Protein AF-T1F3R5-F1 (afdb_monomer_lite)

pLDDT: mean 77.39, std 13.06, range [31.7, 93.12]

Secondary structure (DSSP, 8-state):
---TT-TT-HHHHT--HHHHHHHHHHT-----PPPP---S-SSEEEEEEEEE-SSTTHHHHHHIIIIIHHHHHHHHHTTTEEEEEE-TTTTS-TTS-HHHHHHHHHHHHHHHHHHSSS-EEEEEE-B-------GGGS-HHHHHHTT--TT--HHHHHHIIIIITTT-TTEEEEE--HHHHHH---HHHHHHHB-TT-TTHHHHHHHHHHT------HHHHHHHHHHHHS---S--PPPHHHHHHHHHHHHHHHHHTT--S-HHHHHHHHHHHTS--TT--------TTSSHHHHHHHHHHHHHHHT-

Sequence (308 aa):
MSKAHDWKDEERQKIDVLEVWKQVQRTIANEKKEKIVTRNSRWKTIRIFVSSTFKDFHTERDVLVKEVFPDLRQWCQRRDLNLVECDLRWGVPQETPYCVTLEICLEEIRRCERENTWPYFLNMTSKRIGFIPLKDELPDELINKFDLVLGLSIAEMEIVEAAYRKGNPNSLFMYRDESFIESITDEKIRKEFVDELNPIANKKLKILKEKIEARFSVLEFFKKRIDEDYPLANNERMNKMDEDLNQHDAFMQSRANLVLGRQDTLKKIMTYLESDRQSQSMILVGDSGSGKSSIMAKLVYDLLDKIK

Organism: Helobdella robusta (NCBI:txid6412)

Foldseek 3Di:
DDPWQCPVPVVLQPDDLVVLVVLLVVLQDPDDQDQPPDDPDQAAEAEEEEFEDQQACPPVVVCCVVPQVVVLQVVLVQQRYHYDYHDCNVVDDPPDQPQVVLLVLLVVLVVNVVRASARQYEYEYFLDQTDFDDPVSYDPCSCVVLVDRHSHGSRRSSCSRRDDSHPGLNYDYHYDDVVVLVPDPDPVSSVSRHSPSRPCSVVNVVVVPVSDDDDDDPNVSNVVVCCVSRPRDPDDRDDPVVSVVVVLLSLLVNLLVSDDDPPVVLVVVVVVVPDPCPPDDDDDDDDVVPCPSSSVSNSVVVVVVVVD

Structure (mmCIF, N/CA/C/O backbone):
data_AF-T1F3R5-F1
#
_entry.id   AF-T1F3R5-F1
#
loop_
_atom_site.group_PDB
_atom_site.id
_atom_site.type_symbol
_atom_site.label_atom_id
_atom_site.label_alt_id
_atom_site.label_comp_id
_atom_site.label_asym_id
_atom_site.label_entity_id
_atom_site.label_seq_id
_atom_site.pdbx_PDB_ins_code
_atom_site.Cartn_x
_atom_site.Cartn_y
_atom_site.Cartn_z
_atom_site.occupancy
_atom_site.B_iso_or_equiv
_atom_site.auth_seq_id
_atom_site.auth_comp_id
_atom_site.auth_asym_id
_atom_site.auth_atom_id
_atom_site.pdbx_PDB_model_num
ATOM 1 N N . MET A 1 1 ? 5.759 -8.152 23.279 1.00 31.70 1 MET A N 1
ATOM 2 C CA . MET A 1 1 ? 4.332 -8.162 23.685 1.00 31.70 1 MET A CA 1
ATOM 3 C C . MET A 1 1 ? 3.567 -7.225 22.766 1.00 31.70 1 MET A C 1
ATOM 5 O O . MET A 1 1 ? 3.696 -6.015 22.898 1.00 31.70 1 MET A O 1
ATOM 9 N N . SER A 1 2 ? 2.860 -7.769 21.773 1.00 36.19 2 SER A N 1
ATOM 10 C CA . SER A 1 2 ? 2.161 -6.956 20.773 1.00 36.19 2 SER A CA 1
ATOM 11 C C . SER A 1 2 ? 0.961 -6.266 21.434 1.00 36.19 2 SER A C 1
ATOM 13 O 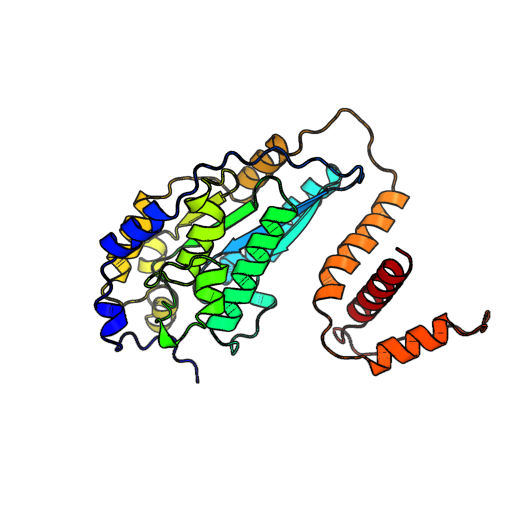O . SER A 1 2 ? 0.014 -6.944 21.825 1.00 36.19 2 SER A O 1
ATOM 15 N N . LYS A 1 3 ? 0.981 -4.931 21.524 1.00 43.53 3 LYS A N 1
ATOM 16 C CA . LYS A 1 3 ? -0.190 -4.085 21.837 1.00 43.53 3 LYS A CA 1
ATOM 17 C C . LYS A 1 3 ? -1.225 -4.070 20.696 1.00 43.53 3 LYS A C 1
ATOM 19 O O . LYS A 1 3 ? -2.092 -3.205 20.634 1.00 43.53 3 LYS A O 1
ATOM 24 N N . ALA A 1 4 ? -1.133 -5.000 19.749 1.00 44.06 4 ALA A N 1
ATOM 25 C CA . ALA A 1 4 ? -2.147 -5.169 18.733 1.00 44.06 4 ALA A CA 1
ATOM 26 C C . ALA A 1 4 ? -3.433 -5.604 19.443 1.00 44.06 4 ALA A C 1
ATOM 28 O O . ALA A 1 4 ? -3.421 -6.653 20.080 1.00 44.06 4 ALA A O 1
ATOM 29 N N . HIS A 1 5 ? -4.536 -4.891 19.231 1.00 50.31 5 HIS A N 1
ATOM 30 C CA . HIS A 1 5 ? -5.915 -5.240 19.621 1.00 50.31 5 HIS A CA 1
ATOM 31 C C . HIS A 1 5 ? -6.451 -4.670 20.934 1.00 50.31 5 HIS A C 1
ATOM 33 O O . HIS A 1 5 ? -7.622 -4.933 21.214 1.00 50.31 5 HIS A O 1
ATOM 39 N N . ASP A 1 6 ? -5.716 -3.856 21.702 1.00 54.03 6 ASP A N 1
ATOM 40 C CA . ASP A 1 6 ? -6.348 -3.205 22.858 1.00 54.03 6 ASP A CA 1
ATOM 41 C C . ASP A 1 6 ? -7.136 -1.962 22.417 1.00 54.03 6 ASP A C 1
ATOM 43 O O . ASP A 1 6 ? -6.812 -0.819 22.723 1.00 54.03 6 ASP A O 1
ATOM 47 N N . TRP A 1 7 ? -8.235 -2.206 21.695 1.00 58.25 7 TRP A N 1
ATOM 48 C CA . TRP A 1 7 ? -9.293 -1.222 21.456 1.00 58.25 7 TRP A CA 1
ATOM 49 C C . TRP A 1 7 ? -9.957 -0.756 22.759 1.00 58.25 7 TRP A C 1
ATOM 51 O O . TRP A 1 7 ? -10.892 0.023 22.697 1.00 58.25 7 TRP A O 1
ATOM 61 N N . LYS A 1 8 ? -9.488 -1.186 23.938 1.00 59.47 8 LYS A N 1
ATOM 62 C CA . LYS A 1 8 ? -9.852 -0.612 25.242 1.00 59.47 8 LYS A CA 1
ATOM 63 C C . LYS A 1 8 ? -9.344 0.815 25.442 1.00 59.47 8 LYS A C 1
ATOM 65 O O . LYS A 1 8 ? -9.756 1.468 26.393 1.00 59.47 8 LYS A O 1
ATOM 70 N N . ASP A 1 9 ? -8.461 1.287 24.570 1.00 70.12 9 ASP A N 1
ATOM 71 C CA . ASP A 1 9 ? -8.000 2.666 24.579 1.00 70.12 9 ASP A CA 1
ATOM 72 C C . ASP A 1 9 ? -9.129 3.625 24.162 1.00 70.12 9 ASP A C 1
ATOM 74 O O . ASP A 1 9 ? -9.555 3.657 23.001 1.00 70.12 9 ASP A O 1
ATOM 78 N N . GLU A 1 10 ? -9.635 4.394 25.128 1.00 76.75 10 GLU A N 1
ATOM 79 C CA . GLU A 1 10 ? -10.733 5.337 24.914 1.00 76.75 10 GLU A CA 1
ATOM 80 C C . GLU A 1 10 ? -10.399 6.429 23.892 1.00 76.75 10 GLU A C 1
ATOM 82 O O . GLU A 1 10 ? -11.310 6.957 23.251 1.00 76.75 10 GLU A O 1
ATOM 87 N N . GLU A 1 11 ? -9.123 6.790 23.727 1.00 81.50 11 GLU A N 1
ATOM 88 C CA . GLU A 1 11 ? -8.717 7.845 22.800 1.00 81.50 11 GLU A CA 1
ATOM 89 C C . GLU A 1 11 ? -8.959 7.405 21.354 1.00 81.50 11 GLU A C 1
ATOM 91 O O . GLU A 1 11 ? -9.572 8.137 20.572 1.00 81.50 11 GLU A O 1
ATOM 96 N N . ARG A 1 12 ? -8.609 6.154 21.022 1.00 84.69 12 ARG A N 1
ATOM 97 C CA . ARG A 1 12 ? -8.877 5.574 19.694 1.00 84.69 12 ARG A CA 1
ATOM 98 C C . ARG A 1 12 ? -10.371 5.458 19.391 1.00 84.69 12 ARG A C 1
ATOM 100 O O . ARG A 1 12 ? -10.776 5.605 18.240 1.00 84.69 12 ARG A O 1
ATOM 107 N N . GLN A 1 13 ? -11.202 5.207 20.402 1.00 80.56 13 GLN A N 1
ATOM 108 C CA . GLN A 1 13 ? -12.655 5.104 20.221 1.00 80.56 13 GLN A CA 1
ATOM 109 C C . GLN A 1 13 ? -13.328 6.464 19.979 1.00 80.56 13 GLN A C 1
ATOM 111 O O . GLN A 1 13 ? -14.374 6.521 19.333 1.00 80.56 13 GLN A O 1
ATOM 116 N N . LYS A 1 14 ? -12.736 7.556 20.479 1.00 85.44 14 LYS A N 1
ATOM 117 C CA . LYS A 1 14 ? -13.267 8.926 20.366 1.00 85.44 14 LYS A CA 1
ATOM 118 C C . LYS A 1 14 ? -12.896 9.623 19.050 1.00 85.44 14 LYS A C 1
ATOM 120 O O . LYS A 1 14 ? -13.287 10.771 18.846 1.00 85.44 14 LYS A O 1
ATOM 125 N N . ILE A 1 15 ? -12.172 8.953 18.148 1.00 86.69 15 ILE A N 1
ATOM 126 C CA . ILE A 1 15 ? -11.757 9.521 16.859 1.00 86.69 15 ILE A CA 1
ATOM 127 C C . ILE A 1 15 ? -12.984 9.878 16.006 1.00 86.69 15 ILE A C 1
ATOM 129 O O . ILE A 1 15 ? -13.747 9.007 15.575 1.00 86.69 15 ILE A O 1
ATOM 133 N N . ASP A 1 16 ? -13.129 11.163 15.673 1.00 89.56 16 ASP A N 1
ATOM 134 C CA . ASP A 1 16 ? -14.112 11.607 14.688 1.00 89.56 16 ASP A CA 1
ATOM 135 C C . ASP A 1 16 ? -13.605 11.349 13.266 1.00 89.56 16 ASP A C 1
ATOM 137 O O . ASP A 1 16 ? -12.887 12.146 12.662 1.00 89.56 16 ASP A O 1
ATOM 141 N N . VAL A 1 17 ? -14.041 10.219 12.710 1.00 87.94 17 VAL A N 1
ATOM 142 C CA . VAL A 1 17 ? -13.707 9.787 11.349 1.00 87.94 17 VAL A CA 1
ATOM 143 C C . VAL A 1 17 ? -14.009 10.863 10.296 1.00 87.94 17 VAL A C 1
ATOM 145 O O . VAL A 1 17 ? -13.257 10.994 9.334 1.00 87.94 17 VAL A O 1
ATOM 148 N N . LEU A 1 18 ? -15.084 11.646 10.449 1.00 86.88 18 LEU A N 1
ATOM 149 C CA . LEU A 1 18 ? -15.426 12.668 9.455 1.00 86.88 18 LEU A CA 1
ATOM 150 C C . LEU A 1 18 ? -14.443 13.833 9.505 1.00 86.88 18 LEU A C 1
ATOM 152 O O . LEU A 1 18 ? -14.019 14.313 8.455 1.00 86.88 18 LEU A O 1
ATOM 156 N N . GLU A 1 19 ? -14.067 14.278 10.702 1.00 90.56 19 GLU A N 1
ATOM 157 C CA . GLU A 1 19 ? -13.092 15.356 10.851 1.00 90.56 19 GLU A CA 1
ATOM 158 C C . GLU A 1 19 ? -11.702 14.927 10.371 1.00 90.56 19 GLU A C 1
ATOM 160 O O . GLU A 1 19 ? -11.053 15.684 9.651 1.00 90.56 19 GLU A O 1
ATOM 165 N N . VAL A 1 20 ? -11.292 13.686 10.654 1.00 91.38 20 VAL A N 1
ATOM 166 C CA . VAL A 1 20 ? -10.049 13.107 10.115 1.00 91.38 20 VAL A CA 1
ATOM 167 C C . VAL A 1 20 ? -10.037 13.180 8.585 1.00 91.38 20 VAL A C 1
ATOM 169 O O . VAL A 1 20 ? -9.095 13.705 7.996 1.00 91.38 20 VAL A O 1
ATOM 172 N N . TRP A 1 21 ? -11.102 12.741 7.909 1.00 88.81 21 TRP A N 1
ATOM 173 C CA . TRP A 1 21 ? -11.150 12.789 6.442 1.00 88.81 21 TRP A CA 1
ATOM 174 C C . TRP A 1 21 ? -11.253 14.212 5.874 1.00 88.81 21 TRP A C 1
ATOM 176 O O . TRP A 1 21 ? -10.730 14.461 4.786 1.00 88.81 21 TRP A O 1
ATOM 186 N N . LYS A 1 22 ? -11.836 15.175 6.602 1.00 89.00 22 LYS A N 1
ATOM 187 C CA . LYS A 1 22 ? -11.737 16.598 6.227 1.00 89.00 22 LYS A CA 1
ATOM 188 C C . LYS A 1 22 ? -10.298 17.101 6.307 1.00 89.00 22 LYS A C 1
ATOM 190 O O . LYS A 1 22 ? -9.886 17.869 5.443 1.00 89.00 22 LYS A O 1
ATOM 195 N N . GLN A 1 23 ? -9.527 16.680 7.310 1.00 90.62 23 GLN A N 1
ATOM 196 C CA . GLN A 1 23 ? -8.104 17.017 7.396 1.00 90.62 23 GLN A CA 1
ATOM 197 C C . GLN A 1 23 ? -7.330 16.405 6.226 1.00 90.62 23 GLN A C 1
ATOM 199 O O . GLN A 1 23 ? -6.594 17.126 5.560 1.00 90.62 23 GLN A O 1
ATOM 204 N N . VAL A 1 24 ? -7.578 15.132 5.888 1.00 88.94 24 VAL A N 1
ATOM 205 C CA . VAL A 1 24 ? -6.991 14.491 4.695 1.00 88.94 24 VAL A CA 1
ATOM 206 C C . VAL A 1 24 ? -7.293 15.291 3.428 1.00 88.94 24 VAL A C 1
ATOM 208 O O . VAL A 1 24 ? -6.385 15.546 2.640 1.00 88.94 24 VAL A O 1
ATOM 211 N N . GLN A 1 25 ? -8.534 15.749 3.241 1.00 86.50 25 GLN A N 1
ATOM 212 C CA . GLN A 1 25 ? -8.906 16.568 2.082 1.00 86.50 25 GLN A CA 1
ATOM 213 C C . GLN A 1 25 ? -8.117 17.880 1.986 1.00 86.50 25 GLN A C 1
ATOM 215 O O . GLN A 1 25 ? -7.803 18.311 0.881 1.00 86.50 25 GLN A O 1
ATOM 220 N N . ARG A 1 26 ? -7.748 18.492 3.118 1.00 87.94 26 ARG A N 1
ATOM 221 C CA . ARG A 1 26 ? -6.895 19.695 3.134 1.00 87.94 26 ARG A CA 1
ATOM 222 C C . ARG A 1 26 ? -5.454 19.406 2.695 1.00 87.94 26 ARG A C 1
ATOM 224 O O . ARG A 1 26 ? -4.764 20.338 2.306 1.00 87.94 26 ARG A O 1
ATOM 231 N N . THR A 1 27 ? -5.016 18.144 2.734 1.00 85.00 27 THR A N 1
ATOM 232 C CA . THR A 1 27 ? -3.678 17.714 2.278 1.00 85.00 27 THR A CA 1
ATOM 233 C C . THR A 1 27 ? -3.617 17.353 0.790 1.00 85.00 27 THR A C 1
ATOM 235 O O . THR A 1 27 ? -2.558 16.966 0.303 1.00 85.00 27 THR A O 1
ATOM 238 N N . ILE A 1 28 ? -4.732 17.444 0.055 1.00 83.25 28 ILE A N 1
ATOM 239 C CA . ILE A 1 28 ? -4.750 17.173 -1.388 1.00 83.25 28 ILE A CA 1
ATOM 240 C C . ILE A 1 28 ? -3.957 18.272 -2.098 1.00 83.25 28 ILE A C 1
ATOM 242 O O . ILE A 1 28 ? -4.331 19.445 -2.072 1.00 83.25 28 ILE A O 1
ATOM 246 N N . ALA A 1 29 ? -2.864 17.881 -2.747 1.00 66.00 29 ALA A N 1
ATOM 247 C CA . ALA A 1 29 ? -2.064 18.776 -3.564 1.00 66.00 29 ALA A CA 1
ATOM 248 C C . ALA A 1 29 ? -2.662 18.868 -4.976 1.00 66.00 29 ALA A C 1
ATOM 250 O O . ALA A 1 29 ? -2.944 17.853 -5.611 1.00 66.00 29 ALA A O 1
ATOM 251 N N . ASN A 1 30 ? -2.805 20.086 -5.505 1.00 54.94 30 ASN A N 1
ATOM 252 C CA . ASN A 1 30 ? -3.102 20.310 -6.923 1.00 54.94 30 ASN A CA 1
ATOM 253 C C . ASN A 1 30 ? -1.807 20.204 -7.742 1.00 54.94 30 ASN A C 1
ATOM 255 O O . ASN A 1 30 ? -1.335 21.190 -8.303 1.00 54.94 30 ASN A O 1
ATOM 259 N N . GLU A 1 31 ? -1.207 19.018 -7.800 1.00 54.28 31 GLU A N 1
ATOM 260 C CA . GLU A 1 31 ? -0.013 18.781 -8.612 1.00 54.28 31 GLU A CA 1
ATOM 261 C C . GLU A 1 31 ? -0.341 17.897 -9.814 1.00 54.28 31 GLU A C 1
ATOM 263 O O . GLU A 1 31 ? -0.736 16.739 -9.687 1.00 54.28 31 GLU A O 1
ATOM 268 N N . LYS A 1 32 ? -0.128 18.436 -11.018 1.00 49.53 32 LYS A N 1
ATOM 269 C CA . LYS A 1 32 ? 0.021 17.616 -12.221 1.00 49.53 32 LYS A CA 1
ATOM 270 C C . LYS A 1 32 ? 1.475 17.157 -12.270 1.00 49.53 32 LYS A C 1
ATOM 272 O O . LYS A 1 32 ? 2.345 17.969 -12.566 1.00 49.53 32 LYS A O 1
ATOM 277 N N . LYS A 1 33 ? 1.747 15.879 -11.984 1.00 53.44 33 LYS A N 1
ATOM 278 C CA . LYS A 1 33 ? 3.094 15.324 -12.184 1.00 53.44 33 LYS A CA 1
ATOM 279 C C . LYS A 1 33 ? 3.452 15.373 -13.672 1.00 53.44 33 LYS A C 1
ATOM 281 O O . LYS A 1 33 ? 2.717 14.854 -14.515 1.00 53.44 33 LYS A O 1
ATOM 286 N N . GLU A 1 34 ? 4.573 16.016 -13.982 1.00 48.72 34 GLU A N 1
ATOM 287 C CA . GLU A 1 34 ? 5.181 15.976 -15.310 1.00 48.72 34 GLU A CA 1
ATOM 288 C C . GLU A 1 34 ? 5.621 14.542 -15.634 1.00 48.72 34 GLU A C 1
ATOM 290 O O . GLU A 1 34 ? 6.000 13.774 -14.745 1.00 48.72 34 GLU A O 1
ATOM 295 N N . LYS A 1 35 ? 5.555 14.159 -16.915 1.00 50.91 35 LYS A N 1
ATOM 296 C CA . LYS A 1 35 ? 6.076 12.863 -17.370 1.00 50.91 35 LYS A CA 1
ATOM 297 C C . LYS A 1 35 ? 7.537 12.755 -16.943 1.00 50.91 35 LYS A C 1
ATOM 299 O O . LYS A 1 35 ? 8.314 13.667 -17.218 1.00 50.91 35 LYS A O 1
ATOM 304 N N . ILE A 1 36 ? 7.914 11.642 -16.312 1.00 51.47 36 ILE A N 1
ATOM 305 C CA . ILE A 1 36 ? 9.311 11.402 -15.950 1.00 51.47 36 ILE A CA 1
ATOM 306 C C . ILE A 1 36 ? 10.165 11.534 -17.208 1.00 51.47 36 ILE A C 1
ATOM 308 O O . ILE A 1 36 ? 9.941 10.831 -18.196 1.00 51.47 36 ILE A O 1
ATOM 312 N N . VAL A 1 37 ? 11.152 12.432 -17.150 1.00 43.00 37 VAL A N 1
ATOM 313 C CA . VAL A 1 37 ? 12.233 12.510 -18.131 1.00 43.00 37 VAL A CA 1
ATOM 314 C C . VAL A 1 37 ? 12.967 11.179 -18.061 1.00 43.00 37 VAL A C 1
ATOM 316 O O . VAL A 1 37 ? 13.725 10.900 -17.131 1.00 43.00 37 VAL A O 1
ATOM 319 N N . THR A 1 38 ? 12.667 10.309 -19.017 1.00 44.31 38 THR A N 1
ATOM 320 C CA . THR A 1 38 ? 13.270 8.989 -19.132 1.00 44.31 38 THR A CA 1
ATOM 321 C C . THR A 1 38 ? 14.774 9.159 -19.272 1.00 44.31 38 THR A C 1
ATOM 323 O O . THR A 1 38 ? 15.250 9.647 -20.295 1.00 44.31 38 THR A O 1
ATOM 326 N N . ARG A 1 39 ? 15.536 8.752 -18.252 1.00 41.28 39 ARG A N 1
ATOM 327 C CA . ARG A 1 39 ? 16.962 8.470 -18.442 1.00 41.28 39 ARG A CA 1
ATOM 328 C C . ARG A 1 39 ? 17.069 7.421 -19.551 1.00 41.28 39 ARG A C 1
ATOM 330 O O . ARG A 1 39 ? 16.279 6.478 -19.555 1.00 41.28 39 ARG A O 1
ATOM 337 N N . ASN A 1 40 ? 18.018 7.600 -20.470 1.00 43.44 40 ASN A N 1
ATOM 338 C CA . ASN A 1 40 ? 18.303 6.706 -21.602 1.00 43.44 40 ASN A CA 1
ATOM 339 C C . ASN A 1 40 ? 18.858 5.344 -21.130 1.00 43.44 40 ASN A C 1
ATOM 341 O O . ASN A 1 40 ? 19.984 4.976 -21.441 1.00 43.44 40 ASN A O 1
ATOM 345 N N . SER A 1 41 ? 18.079 4.618 -20.333 1.00 51.84 41 SER A N 1
ATOM 346 C CA . SER A 1 41 ? 18.287 3.219 -19.975 1.00 51.84 41 SER A CA 1
ATOM 347 C C . SER A 1 41 ? 17.340 2.375 -20.819 1.00 51.84 41 SER A C 1
ATOM 349 O O . SER A 1 41 ? 16.155 2.697 -20.923 1.00 51.84 41 SER A O 1
ATOM 351 N N . ARG A 1 42 ? 17.868 1.305 -21.423 1.00 63.34 42 ARG A N 1
ATOM 352 C CA . ARG A 1 42 ? 17.112 0.394 -22.296 1.00 63.34 42 ARG A CA 1
ATOM 353 C C . ARG A 1 42 ? 16.031 -0.380 -21.523 1.00 63.34 42 ARG A C 1
ATOM 355 O O . ARG A 1 42 ? 14.972 -0.615 -22.085 1.00 63.34 42 ARG A O 1
ATOM 362 N N . TRP A 1 43 ? 16.251 -0.660 -20.229 1.00 67.06 43 TRP A N 1
ATOM 363 C CA . TRP A 1 43 ? 15.232 -1.187 -19.307 1.00 67.06 43 TRP A CA 1
ATOM 364 C C . TRP A 1 43 ? 14.699 -0.119 -18.368 1.00 67.06 43 TRP A C 1
ATOM 366 O O . TRP A 1 43 ? 15.453 0.727 -17.870 1.00 67.06 43 TRP A O 1
ATOM 376 N N . LYS A 1 44 ? 13.406 -0.217 -18.058 1.00 78.00 44 LYS A N 1
ATOM 377 C CA . LYS A 1 44 ? 12.765 0.590 -17.016 1.00 78.00 44 LYS A CA 1
ATOM 378 C C . LYS A 1 44 ? 12.262 -0.310 -15.896 1.00 78.00 44 LYS A C 1
ATOM 380 O O . LYS A 1 44 ? 11.630 -1.332 -16.150 1.00 78.00 44 LYS A O 1
ATOM 385 N N . THR A 1 45 ? 12.549 0.075 -14.658 1.00 82.69 45 THR A N 1
ATOM 386 C CA . THR A 1 45 ? 12.038 -0.622 -13.477 1.00 82.69 45 THR A CA 1
ATOM 387 C C . THR A 1 45 ? 10.657 -0.092 -13.135 1.00 82.69 45 THR A C 1
ATOM 389 O O . THR A 1 45 ? 10.474 1.114 -12.998 1.00 82.69 45 THR A O 1
ATOM 392 N N . ILE A 1 46 ? 9.707 -1.007 -12.983 1.00 87.00 46 ILE A N 1
ATOM 393 C CA . ILE A 1 46 ? 8.351 -0.750 -12.532 1.00 87.00 46 ILE A CA 1
ATOM 394 C C . ILE A 1 46 ? 8.175 -1.343 -11.144 1.00 87.00 46 ILE A C 1
ATOM 396 O O . ILE A 1 46 ? 8.458 -2.522 -10.935 1.00 87.00 46 ILE A O 1
ATOM 400 N N . ARG A 1 47 ? 7.665 -0.544 -10.205 1.00 89.38 47 ARG A N 1
ATOM 401 C CA . ARG A 1 47 ? 7.360 -1.009 -8.842 1.00 89.38 47 ARG A CA 1
ATOM 402 C C . ARG A 1 47 ? 5.868 -1.073 -8.564 1.00 89.38 47 ARG A C 1
ATOM 404 O O . ARG A 1 47 ? 5.189 -0.073 -8.797 1.00 89.38 47 ARG A O 1
ATOM 411 N N . ILE A 1 48 ? 5.404 -2.197 -8.013 1.00 91.12 48 ILE A N 1
ATOM 412 C CA . ILE A 1 48 ? 4.037 -2.380 -7.505 1.00 91.12 48 ILE A CA 1
ATOM 413 C C . ILE A 1 48 ? 4.077 -2.509 -5.986 1.00 91.12 48 ILE A C 1
ATOM 415 O O . ILE A 1 48 ? 4.640 -3.469 -5.468 1.00 91.12 48 ILE A O 1
ATOM 419 N N . PHE A 1 49 ? 3.442 -1.582 -5.274 1.00 92.38 49 PHE A N 1
ATOM 420 C CA . PHE A 1 49 ? 3.292 -1.639 -3.823 1.00 92.38 49 PHE A CA 1
ATOM 421 C C . PHE A 1 49 ? 1.988 -2.336 -3.428 1.00 92.38 49 PHE A C 1
ATOM 423 O O . PHE A 1 49 ? 0.921 -1.982 -3.934 1.00 92.38 49 PHE A O 1
ATOM 430 N N . VAL A 1 50 ? 2.071 -3.306 -2.512 1.00 90.88 50 VAL A N 1
ATOM 431 C CA . VAL A 1 50 ? 0.915 -4.077 -2.029 1.00 90.88 50 VAL A CA 1
ATOM 432 C C . VAL A 1 50 ? 0.567 -3.681 -0.594 1.00 90.88 50 VAL A C 1
ATOM 434 O O . VAL A 1 50 ? 1.230 -4.080 0.361 1.00 90.88 50 VAL A O 1
ATOM 437 N N . SER A 1 51 ? -0.536 -2.956 -0.444 1.00 90.69 51 SER A N 1
ATOM 438 C CA . SER A 1 51 ? -1.125 -2.549 0.830 1.00 90.69 51 SER A CA 1
ATOM 439 C C . SER A 1 51 ? -2.280 -3.475 1.221 1.00 90.69 51 SER A C 1
ATOM 441 O O . SER A 1 51 ? -3.197 -3.728 0.443 1.00 90.69 51 SER A O 1
ATOM 443 N N . SER A 1 52 ? -2.259 -3.987 2.446 1.00 86.12 52 SER A N 1
ATOM 444 C CA . SER A 1 52 ? -3.416 -4.601 3.113 1.00 86.12 52 SER A CA 1
ATOM 445 C C . SER A 1 52 ? -3.085 -4.773 4.587 1.00 86.12 52 SER A C 1
ATOM 447 O O . SER A 1 52 ? -1.905 -4.760 4.959 1.00 86.12 52 SER A O 1
ATOM 449 N N . THR A 1 53 ? -4.085 -5.032 5.433 1.00 82.38 53 THR A N 1
ATOM 450 C CA . THR A 1 53 ? -3.775 -5.369 6.827 1.00 82.38 53 THR A CA 1
ATOM 451 C C . THR A 1 53 ? -2.998 -6.695 6.921 1.00 82.38 53 THR A C 1
ATOM 453 O O . THR A 1 53 ? -2.892 -7.461 5.956 1.00 82.38 53 THR A O 1
ATOM 456 N N . PHE A 1 54 ? -2.349 -6.930 8.063 1.00 72.25 54 PHE A N 1
ATOM 457 C CA . PHE A 1 54 ? -1.350 -7.991 8.176 1.00 72.25 54 PHE A CA 1
ATOM 458 C C . PHE A 1 54 ? -1.945 -9.410 8.147 1.00 72.25 54 PHE A C 1
ATOM 460 O O . PHE A 1 54 ? -1.357 -10.286 7.521 1.00 72.25 54 PHE A O 1
ATOM 467 N N . LYS A 1 55 ? -3.088 -9.642 8.809 1.00 75.88 55 LYS A N 1
ATOM 468 C CA . LYS A 1 55 ? -3.597 -10.998 9.111 1.00 75.88 55 LYS A CA 1
ATOM 469 C C . LYS A 1 55 ? -4.619 -11.550 8.113 1.00 75.88 55 LYS A C 1
ATOM 471 O O . LYS A 1 55 ? -4.752 -12.754 7.958 1.00 75.88 55 LYS A O 1
ATOM 476 N N . ASP A 1 56 ? -5.357 -10.678 7.446 1.00 79.19 56 ASP A N 1
ATOM 477 C CA . ASP A 1 56 ? -6.622 -10.994 6.775 1.00 79.19 56 ASP A CA 1
ATOM 478 C C . ASP A 1 56 ? -6.495 -11.315 5.277 1.00 79.19 56 ASP A C 1
ATOM 480 O O . ASP A 1 56 ? -7.506 -11.598 4.638 1.00 79.19 56 ASP A O 1
ATOM 484 N N . PHE A 1 57 ? -5.287 -11.278 4.705 1.00 83.81 57 PHE A N 1
ATOM 485 C CA . PHE A 1 57 ? -5.035 -11.512 3.269 1.00 83.81 57 PHE A CA 1
ATOM 486 C C . PHE A 1 57 ? -3.819 -12.410 2.999 1.00 83.81 57 PHE A C 1
ATOM 488 O O . PHE A 1 57 ? -3.106 -12.238 2.010 1.00 83.81 57 PHE A O 1
ATOM 495 N N . HIS A 1 58 ? -3.519 -13.355 3.895 1.00 79.94 58 HIS A N 1
ATOM 496 C CA . HIS A 1 58 ? -2.373 -14.251 3.716 1.00 79.94 58 HIS A CA 1
ATOM 497 C C . HIS A 1 58 ? -2.485 -15.104 2.445 1.00 79.94 58 HIS A C 1
ATOM 499 O O . HIS A 1 58 ? -1.529 -15.171 1.676 1.00 79.94 58 HIS A O 1
ATOM 505 N N . THR A 1 59 ? -3.648 -15.708 2.200 1.00 76.12 59 THR A N 1
ATOM 506 C CA . THR A 1 59 ? -3.878 -16.577 1.038 1.00 76.12 59 THR A CA 1
ATOM 507 C C . THR A 1 59 ? -3.852 -15.790 -0.268 1.00 76.12 59 THR A C 1
ATOM 509 O O . THR A 1 59 ? -3.200 -16.199 -1.223 1.00 76.12 59 THR A O 1
ATOM 512 N N . GLU A 1 60 ? -4.511 -14.634 -0.314 1.00 83.38 60 GLU A N 1
ATOM 513 C CA . GLU A 1 60 ? -4.548 -13.784 -1.503 1.00 83.38 60 GLU A CA 1
ATOM 514 C C . GLU A 1 60 ? -3.154 -13.252 -1.846 1.00 83.38 60 GLU A C 1
ATOM 516 O O . GLU A 1 60 ? -2.750 -13.308 -3.005 1.00 83.38 60 GLU A O 1
ATOM 521 N N . ARG A 1 61 ? -2.369 -12.820 -0.847 1.00 83.00 61 ARG A N 1
ATOM 522 C CA . ARG A 1 61 ? -0.961 -12.439 -1.058 1.00 83.00 61 ARG A CA 1
ATOM 523 C C . ARG A 1 61 ? -0.108 -13.607 -1.550 1.00 83.00 61 ARG A C 1
ATOM 525 O O . ARG A 1 61 ? 0.743 -13.417 -2.413 1.00 83.00 61 ARG A O 1
ATOM 532 N N . ASP A 1 62 ? -0.338 -14.813 -1.040 1.00 76.75 62 ASP A N 1
ATOM 533 C CA . ASP A 1 62 ? 0.353 -16.011 -1.518 1.00 76.75 62 ASP A CA 1
ATOM 534 C C . ASP A 1 62 ? 0.060 -16.280 -3.002 1.00 76.75 62 ASP A C 1
ATOM 536 O O . ASP A 1 62 ? 0.991 -16.563 -3.753 1.00 76.75 62 ASP A O 1
ATOM 540 N 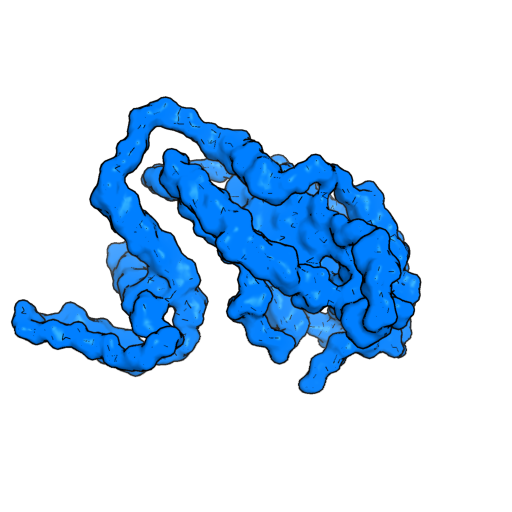N . VAL A 1 63 ? -1.196 -16.142 -3.440 1.00 76.44 63 VAL A N 1
ATOM 541 C CA . VAL A 1 63 ? -1.584 -16.251 -4.859 1.00 76.44 63 VAL A CA 1
ATOM 542 C C . VAL A 1 63 ? -0.945 -15.138 -5.691 1.00 76.44 63 VAL A C 1
ATOM 544 O O . VAL A 1 63 ? -0.431 -15.402 -6.779 1.00 76.44 63 VAL A O 1
ATOM 547 N N . LEU A 1 64 ? -0.895 -13.903 -5.175 1.00 82.69 64 LEU A N 1
ATOM 548 C CA . LEU A 1 64 ? -0.207 -12.805 -5.857 1.00 82.69 64 LEU A CA 1
ATOM 549 C C . LEU A 1 64 ? 1.265 -13.146 -6.128 1.00 82.69 64 LEU A C 1
ATOM 551 O O . LEU A 1 64 ? 1.733 -12.990 -7.252 1.00 82.69 64 LEU A O 1
ATOM 555 N N . VAL A 1 65 ? 1.982 -13.657 -5.126 1.00 80.88 65 VAL A N 1
ATOM 556 C CA . VAL A 1 65 ? 3.410 -13.995 -5.237 1.00 80.88 65 VAL A CA 1
ATOM 557 C C . VAL A 1 65 ? 3.654 -15.248 -6.083 1.00 80.88 65 VAL A C 1
ATOM 559 O O . VAL A 1 65 ? 4.642 -15.302 -6.815 1.00 80.88 65 VAL A O 1
ATOM 562 N N . LYS A 1 66 ? 2.791 -16.264 -5.979 1.00 75.88 66 LYS A N 1
ATOM 563 C CA . LYS A 1 66 ? 2.992 -17.572 -6.626 1.00 75.88 66 LYS A CA 1
ATOM 564 C C . LYS A 1 66 ? 2.475 -17.632 -8.061 1.00 75.88 66 LYS A C 1
ATOM 566 O O . LYS A 1 66 ? 3.004 -18.420 -8.837 1.00 75.88 66 LYS A O 1
ATOM 571 N N . GLU A 1 67 ? 1.480 -16.819 -8.410 1.00 77.50 67 GLU A N 1
ATOM 572 C CA . GLU A 1 67 ? 0.785 -16.909 -9.701 1.00 77.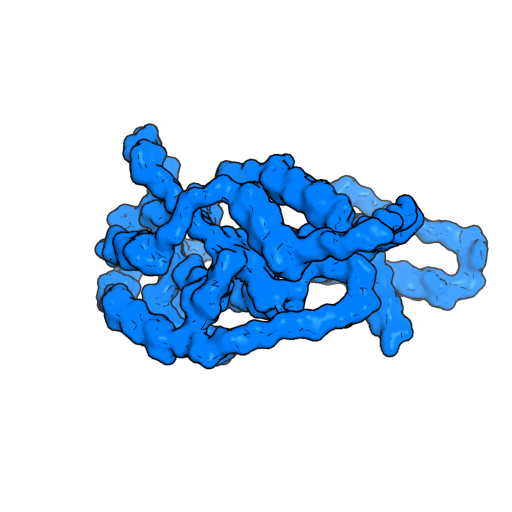50 67 GLU A CA 1
ATOM 573 C C . GLU A 1 67 ? 0.751 -15.559 -10.433 1.00 77.50 67 GLU A C 1
ATOM 575 O O . GLU A 1 67 ? 1.292 -15.431 -11.531 1.00 77.50 67 GLU A O 1
ATOM 580 N N . VAL A 1 68 ? 0.202 -14.508 -9.810 1.00 83.06 68 VAL A N 1
ATOM 581 C CA . VAL A 1 68 ? -0.081 -13.237 -10.512 1.00 83.06 68 VAL A CA 1
ATOM 582 C C . VAL A 1 68 ? 1.186 -12.459 -10.879 1.00 83.06 68 VAL A C 1
ATOM 584 O O . VAL A 1 68 ? 1.347 -12.036 -12.026 1.00 83.06 68 VAL A O 1
ATOM 587 N N . PHE A 1 69 ? 2.092 -12.234 -9.925 1.00 86.50 69 PHE A N 1
ATOM 588 C CA . PHE A 1 69 ? 3.326 -11.483 -10.159 1.00 86.50 69 PHE A CA 1
ATOM 589 C C . PHE A 1 69 ? 4.327 -12.222 -11.053 1.00 86.50 69 PHE A C 1
ATOM 591 O O . PHE A 1 69 ? 4.951 -11.548 -11.874 1.00 86.50 69 PHE A O 1
ATOM 598 N N . PRO A 1 70 ? 4.481 -13.559 -10.990 1.00 83.69 70 PRO A N 1
ATOM 599 C CA . PRO A 1 70 ? 5.255 -14.304 -11.982 1.00 83.69 70 PRO A CA 1
ATOM 600 C C . PRO A 1 70 ? 4.764 -14.094 -13.419 1.00 83.69 70 PRO A C 1
ATOM 602 O O . PRO A 1 70 ? 5.576 -13.822 -14.309 1.00 83.69 70 PRO A O 1
ATOM 605 N N . ASP A 1 71 ? 3.452 -14.146 -13.649 1.00 79.88 71 ASP A N 1
ATOM 606 C CA . ASP A 1 71 ? 2.864 -13.923 -14.974 1.00 79.88 71 ASP A CA 1
ATOM 607 C C . ASP A 1 71 ? 3.025 -12.476 -15.442 1.00 79.88 71 ASP A C 1
ATOM 609 O O . ASP A 1 71 ? 3.361 -12.213 -16.605 1.00 79.88 71 ASP A O 1
ATOM 613 N N . LEU A 1 72 ? 2.818 -11.518 -14.534 1.00 87.12 72 LEU A N 1
ATOM 614 C CA . LEU A 1 72 ? 3.019 -10.104 -14.826 1.00 87.12 72 LEU A CA 1
ATOM 615 C C . LEU A 1 72 ? 4.491 -9.802 -15.124 1.00 87.12 72 LEU A C 1
ATOM 617 O O . LEU A 1 72 ? 4.774 -9.084 -16.077 1.00 87.12 72 LEU A O 1
ATOM 621 N N . ARG A 1 73 ? 5.431 -10.398 -14.382 1.00 88.31 73 ARG A N 1
ATOM 622 C CA . ARG A 1 73 ? 6.873 -10.239 -14.604 1.00 88.31 73 ARG A CA 1
ATOM 623 C C . ARG A 1 73 ? 7.283 -10.750 -15.976 1.00 88.31 73 ARG A C 1
ATOM 625 O O . ARG A 1 73 ? 7.945 -10.019 -16.701 1.00 88.31 73 ARG A O 1
ATOM 632 N N . GLN A 1 74 ? 6.853 -11.953 -16.360 1.00 83.62 74 GLN A N 1
ATOM 633 C CA . GLN A 1 74 ? 7.123 -12.492 -17.699 1.00 83.62 74 GLN A CA 1
ATOM 634 C C . GLN A 1 74 ? 6.559 -11.585 -18.795 1.00 83.62 74 GLN A C 1
ATOM 636 O O . GLN A 1 74 ? 7.171 -11.383 -19.843 1.00 83.62 74 GLN A O 1
ATOM 641 N N . TRP A 1 75 ? 5.371 -11.027 -18.567 1.00 86.81 75 TRP A N 1
ATOM 642 C CA . TRP A 1 75 ? 4.772 -10.092 -19.504 1.00 86.81 75 TRP A CA 1
ATOM 643 C C . TRP A 1 75 ? 5.540 -8.764 -19.584 1.00 86.81 75 TRP A C 1
ATOM 645 O O . TRP A 1 75 ? 5.769 -8.306 -20.699 1.00 86.81 75 TRP A O 1
ATOM 655 N N . CYS A 1 76 ? 6.005 -8.204 -18.463 1.00 87.00 76 CYS A N 1
ATOM 656 C CA . CYS A 1 76 ? 6.849 -7.005 -18.417 1.00 87.00 76 CYS A CA 1
ATOM 657 C C . CYS A 1 76 ? 8.215 -7.233 -19.084 1.00 87.00 76 CYS A C 1
ATOM 659 O O . CYS A 1 76 ? 8.660 -6.402 -19.870 1.00 87.00 76 CYS A O 1
ATOM 661 N N . GLN A 1 77 ? 8.846 -8.387 -18.846 1.00 83.88 77 GLN A N 1
ATOM 662 C CA . GLN A 1 77 ? 10.148 -8.742 -19.423 1.00 83.88 77 GLN A CA 1
ATOM 663 C C . GLN A 1 77 ? 10.124 -8.755 -20.951 1.00 83.88 77 GLN A C 1
ATOM 665 O O . GLN A 1 77 ? 11.051 -8.267 -21.582 1.00 83.88 77 GLN A O 1
ATOM 670 N N . ARG A 1 78 ? 9.026 -9.222 -21.561 1.00 81.38 78 ARG A N 1
ATOM 671 C CA . ARG A 1 78 ? 8.836 -9.176 -23.025 1.00 81.38 78 ARG A CA 1
ATOM 672 C C . ARG A 1 78 ? 8.757 -7.756 -23.603 1.00 81.38 78 ARG A C 1
ATOM 674 O O . ARG A 1 78 ? 8.667 -7.614 -24.821 1.00 81.38 78 ARG A O 1
ATOM 681 N N . ARG A 1 79 ? 8.715 -6.736 -22.746 1.00 80.44 79 ARG A N 1
ATOM 682 C CA . ARG A 1 79 ? 8.590 -5.314 -23.083 1.00 80.44 79 ARG A CA 1
ATOM 683 C C . ARG A 1 79 ? 9.779 -4.503 -22.552 1.00 80.44 79 ARG A C 1
ATOM 685 O O . ARG A 1 79 ? 9.663 -3.288 -22.453 1.00 80.44 79 ARG A O 1
ATOM 692 N N . ASP A 1 80 ? 10.868 -5.174 -22.167 1.00 76.31 80 ASP A N 1
ATOM 693 C CA . ASP A 1 80 ? 12.063 -4.569 -21.563 1.00 76.31 80 ASP A CA 1
ATOM 694 C C . ASP A 1 80 ? 11.753 -3.786 -20.265 1.00 76.31 80 ASP A C 1
ATOM 696 O O . ASP A 1 80 ? 12.343 -2.749 -19.947 1.00 76.31 80 ASP A O 1
ATOM 700 N N . LEU A 1 81 ? 10.783 -4.288 -19.489 1.00 84.12 81 LEU A N 1
ATOM 701 C CA . LEU A 1 81 ? 10.380 -3.734 -18.197 1.00 84.12 81 LEU A CA 1
ATOM 702 C C . LEU A 1 81 ? 10.743 -4.705 -17.072 1.00 84.12 81 LEU A C 1
ATOM 704 O O . LEU A 1 81 ? 10.361 -5.879 -17.088 1.00 84.12 81 LEU A O 1
ATOM 708 N N . ASN A 1 82 ? 11.442 -4.205 -16.055 1.00 84.12 82 ASN A N 1
ATOM 709 C CA . ASN A 1 82 ? 11.752 -4.976 -14.859 1.00 84.12 82 ASN A CA 1
ATOM 710 C C . ASN A 1 82 ? 10.680 -4.733 -13.796 1.00 84.12 82 ASN A C 1
ATOM 712 O O . ASN A 1 82 ? 10.530 -3.613 -13.323 1.00 84.12 82 ASN A O 1
ATOM 716 N N . LEU A 1 83 ? 9.951 -5.773 -13.402 1.00 87.75 83 LEU A N 1
ATOM 717 C CA . LEU A 1 83 ? 8.942 -5.667 -12.352 1.00 87.75 83 LEU A CA 1
ATOM 718 C C . LEU A 1 83 ? 9.566 -5.905 -10.973 1.00 87.75 83 LEU A C 1
ATOM 720 O O . LEU A 1 83 ? 10.251 -6.906 -10.772 1.00 87.75 83 LEU A O 1
ATOM 724 N N . VAL A 1 84 ? 9.265 -5.032 -10.017 1.00 87.25 84 VAL A N 1
ATOM 725 C CA . VAL A 1 84 ? 9.579 -5.198 -8.595 1.00 87.25 84 VAL A CA 1
ATOM 726 C C . VAL A 1 84 ? 8.286 -5.110 -7.790 1.00 87.25 84 VAL A C 1
ATOM 728 O O . VAL A 1 84 ? 7.608 -4.085 -7.764 1.00 87.25 84 VAL A O 1
ATOM 731 N N . GLU A 1 85 ? 7.940 -6.201 -7.129 1.00 86.38 85 GLU A N 1
ATOM 732 C CA . GLU A 1 85 ? 6.829 -6.303 -6.197 1.00 86.38 85 GLU A CA 1
ATOM 733 C C . GLU A 1 85 ? 7.286 -5.937 -4.781 1.00 86.38 85 GLU A C 1
ATOM 735 O O . GLU A 1 85 ? 8.187 -6.549 -4.208 1.00 86.38 85 GLU A O 1
ATOM 740 N N . CYS A 1 86 ? 6.653 -4.921 -4.208 1.00 84.44 86 CYS A N 1
ATOM 741 C CA . CYS A 1 86 ? 6.907 -4.455 -2.856 1.00 84.44 86 CYS A CA 1
ATOM 742 C C . CYS A 1 86 ? 5.803 -5.002 -1.939 1.00 84.44 86 CYS A C 1
ATOM 744 O O . CYS A 1 86 ? 4.854 -4.295 -1.597 1.00 84.44 86 CYS A O 1
ATOM 746 N N . ASP A 1 87 ? 5.918 -6.284 -1.574 1.00 82.12 87 ASP A N 1
ATOM 747 C CA . ASP A 1 87 ? 5.136 -6.907 -0.497 1.00 82.12 87 ASP A CA 1
ATOM 748 C C . ASP A 1 87 ? 6.001 -7.011 0.767 1.00 82.12 87 ASP A C 1
ATOM 750 O O . ASP A 1 87 ? 6.867 -7.881 0.907 1.00 82.12 87 ASP A O 1
ATOM 754 N N . LEU A 1 88 ? 5.762 -6.096 1.705 1.00 74.81 88 LEU A N 1
ATOM 755 C CA . LEU A 1 88 ? 6.547 -5.979 2.932 1.00 74.81 88 LEU A CA 1
ATOM 756 C C . LEU A 1 88 ? 6.212 -7.052 3.981 1.00 74.81 88 LEU A C 1
ATOM 758 O O . LEU A 1 88 ? 6.904 -7.132 4.996 1.00 74.81 88 LEU A O 1
ATOM 762 N N . ARG A 1 89 ? 5.237 -7.942 3.727 1.00 68.38 89 ARG A N 1
ATOM 763 C CA . ARG A 1 89 ? 4.900 -9.063 4.625 1.00 68.38 89 ARG A CA 1
ATOM 764 C C . ARG A 1 89 ? 6.096 -9.975 4.905 1.00 68.38 89 ARG A C 1
ATOM 766 O O . ARG A 1 89 ? 6.216 -10.493 6.011 1.00 68.38 89 ARG A O 1
ATOM 773 N N . TRP A 1 90 ? 6.954 -10.194 3.909 1.00 58.19 90 TRP A N 1
ATOM 774 C CA . TRP A 1 90 ? 8.137 -11.054 4.033 1.00 58.19 90 TRP A CA 1
ATOM 775 C C . TRP A 1 90 ? 9.409 -10.282 4.408 1.00 58.19 90 TRP A C 1
ATOM 777 O O . TRP A 1 90 ? 10.384 -10.893 4.838 1.00 58.19 90 TRP A O 1
ATOM 787 N N . GLY A 1 91 ? 9.408 -8.956 4.236 1.00 57.03 91 GLY A N 1
ATOM 788 C CA . GLY A 1 91 ? 10.567 -8.092 4.475 1.00 57.03 91 GLY A CA 1
ATOM 789 C C . GLY A 1 91 ? 10.647 -7.515 5.889 1.00 57.03 91 GLY A C 1
ATOM 790 O O . GLY A 1 91 ? 11.738 -7.162 6.330 1.00 57.03 91 GLY A O 1
ATOM 791 N N . VAL A 1 92 ? 9.520 -7.437 6.605 1.00 66.00 92 VAL A N 1
ATOM 792 C CA . VAL A 1 92 ? 9.443 -6.827 7.939 1.00 66.00 92 VAL A CA 1
ATOM 793 C C . VAL A 1 92 ? 9.095 -7.895 8.985 1.00 66.00 92 VAL A C 1
ATOM 795 O O . VAL A 1 92 ? 8.026 -8.504 8.902 1.00 66.00 92 VAL A O 1
ATOM 798 N N . PRO A 1 93 ? 9.964 -8.151 9.985 1.00 67.75 93 PRO A N 1
ATOM 799 C CA . PRO A 1 93 ? 9.657 -9.082 11.072 1.00 67.75 93 PRO A CA 1
ATOM 800 C C . PRO A 1 93 ? 8.366 -8.694 11.809 1.00 67.75 93 PRO A C 1
ATOM 802 O O . PRO A 1 93 ? 8.156 -7.516 12.090 1.00 67.75 93 PRO A O 1
ATOM 805 N N . GLN A 1 94 ? 7.534 -9.670 12.193 1.00 65.44 94 GLN A N 1
ATOM 806 C CA . GLN A 1 94 ? 6.250 -9.416 12.880 1.00 65.44 94 GLN A CA 1
ATOM 807 C C . GLN A 1 94 ? 6.382 -8.662 14.211 1.00 65.44 94 GLN A C 1
ATOM 809 O O . GLN A 1 94 ? 5.429 -8.030 14.658 1.00 65.44 94 GLN A O 1
ATOM 814 N N . GLU A 1 95 ? 7.546 -8.738 14.855 1.00 70.81 95 GLU A N 1
ATOM 815 C CA . GLU A 1 95 ? 7.817 -8.042 16.116 1.00 70.81 95 GLU A CA 1
ATOM 816 C C . GLU A 1 95 ? 8.294 -6.595 15.925 1.00 70.81 95 GLU A C 1
ATOM 818 O O . GLU A 1 95 ? 8.565 -5.900 16.905 1.00 70.81 95 GLU A O 1
ATOM 823 N N . THR A 1 96 ? 8.397 -6.127 14.678 1.00 75.69 96 THR A N 1
ATOM 824 C CA . THR A 1 96 ? 8.840 -4.765 14.379 1.00 75.69 96 THR A CA 1
ATOM 825 C C . THR A 1 96 ? 7.816 -3.759 14.916 1.00 75.69 96 THR A C 1
ATOM 827 O O . THR A 1 96 ? 6.617 -3.923 14.675 1.00 75.69 96 THR A O 1
ATOM 830 N N . PRO A 1 97 ? 8.245 -2.703 15.633 1.00 81.81 97 PRO A N 1
ATOM 831 C CA . PRO A 1 97 ? 7.339 -1.663 16.107 1.00 81.81 97 PRO A CA 1
ATOM 832 C C . PRO A 1 97 ? 6.525 -1.038 14.966 1.00 81.81 97 PRO A C 1
ATOM 834 O O . PRO A 1 97 ? 7.010 -0.885 13.842 1.00 81.81 97 PRO A O 1
ATOM 837 N N . TYR A 1 98 ? 5.287 -0.633 15.257 1.00 80.19 98 TYR A N 1
ATOM 838 C CA . TYR A 1 98 ? 4.386 -0.070 14.248 1.00 80.19 98 TYR A CA 1
ATOM 839 C C . TYR A 1 98 ? 4.918 1.208 13.603 1.00 80.19 98 TYR A C 1
ATOM 841 O O . TYR A 1 98 ? 4.786 1.356 12.394 1.00 80.19 98 TYR A O 1
ATOM 849 N N . CYS A 1 99 ? 5.549 2.096 14.376 1.00 83.19 99 CYS A N 1
ATOM 850 C CA . CYS A 1 99 ? 6.154 3.321 13.850 1.00 83.19 99 CYS A CA 1
ATOM 851 C C . CYS A 1 99 ? 7.253 3.022 12.818 1.00 83.19 99 CYS A C 1
ATOM 853 O O . CYS A 1 99 ? 7.263 3.619 11.747 1.00 83.19 99 CYS A O 1
ATOM 855 N N . VAL A 1 100 ? 8.107 2.032 13.096 1.00 85.06 100 VAL A N 1
ATOM 856 C CA . VAL A 1 100 ? 9.165 1.579 12.179 1.00 85.06 100 VAL A CA 1
ATOM 857 C C . VAL A 1 100 ? 8.562 0.917 10.939 1.00 85.06 100 VAL A C 1
ATOM 859 O O . VAL A 1 100 ? 8.987 1.188 9.822 1.00 85.06 100 VAL A O 1
ATOM 862 N N . THR A 1 101 ? 7.536 0.081 11.117 1.00 84.06 101 THR A N 1
ATOM 863 C CA . THR A 1 101 ? 6.831 -0.565 9.996 1.00 84.06 101 THR A CA 1
ATOM 864 C C . THR A 1 101 ? 6.193 0.474 9.074 1.00 84.06 101 THR A C 1
ATOM 866 O O . THR A 1 101 ? 6.347 0.393 7.859 1.00 84.06 101 THR A O 1
ATOM 869 N N . LEU A 1 102 ? 5.518 1.471 9.652 1.00 88.19 102 LEU A N 1
ATOM 870 C CA . LEU A 1 102 ? 4.901 2.571 8.920 1.00 88.19 102 LEU A CA 1
ATOM 871 C C . LEU A 1 102 ? 5.946 3.377 8.141 1.00 88.19 102 LEU A C 1
ATOM 873 O O . LEU A 1 102 ? 5.726 3.662 6.967 1.00 88.19 102 LEU A O 1
ATOM 877 N N . GLU A 1 103 ? 7.081 3.712 8.760 1.00 90.00 103 GLU A N 1
ATOM 878 C CA . GLU A 1 103 ? 8.159 4.427 8.071 1.00 90.00 103 GLU A CA 1
ATOM 879 C C . GLU A 1 103 ? 8.669 3.645 6.855 1.00 90.00 103 GLU A C 1
ATOM 881 O O . GLU A 1 103 ? 8.718 4.202 5.760 1.00 90.00 103 GLU A O 1
ATOM 886 N N . ILE A 1 104 ? 8.948 2.345 7.008 1.00 87.44 104 ILE A N 1
ATOM 887 C CA . ILE A 1 104 ? 9.391 1.483 5.900 1.00 87.44 104 ILE A CA 1
ATOM 888 C C . ILE A 1 104 ? 8.345 1.457 4.772 1.00 87.44 104 ILE A C 1
ATOM 890 O O . ILE A 1 104 ? 8.701 1.608 3.602 1.00 87.44 104 ILE A O 1
ATOM 894 N N . CYS A 1 105 ? 7.058 1.294 5.104 1.00 89.00 105 CYS A N 1
ATOM 895 C CA . CYS A 1 105 ? 5.977 1.294 4.115 1.00 89.00 105 CYS A CA 1
ATOM 896 C C . CYS A 1 105 ? 5.934 2.600 3.313 1.00 89.00 105 CYS A C 1
ATOM 898 O O . CYS A 1 105 ? 5.913 2.579 2.081 1.00 89.00 105 CYS A O 1
ATOM 900 N N . LEU A 1 106 ? 5.940 3.742 4.002 1.00 91.44 106 LEU A N 1
ATOM 901 C CA . LEU A 1 106 ? 5.818 5.047 3.359 1.00 91.44 106 LEU A CA 1
ATOM 902 C C . LEU A 1 106 ? 7.079 5.424 2.566 1.00 91.44 106 LEU A C 1
ATOM 904 O O . LEU A 1 106 ? 6.980 6.025 1.493 1.00 91.44 106 LEU A O 1
ATOM 908 N N . GLU A 1 107 ? 8.269 5.045 3.035 1.00 90.44 107 GLU A N 1
ATOM 909 C CA . GLU A 1 107 ? 9.508 5.222 2.274 1.00 90.44 107 GLU A CA 1
ATOM 910 C C . GLU A 1 107 ? 9.520 4.403 0.983 1.00 90.44 107 GLU A C 1
ATOM 912 O O . GLU A 1 107 ? 9.928 4.921 -0.064 1.00 90.44 107 GLU A O 1
ATOM 917 N N . GLU A 1 108 ? 9.029 3.162 1.024 1.00 88.44 108 GLU A N 1
ATOM 918 C CA . GLU A 1 108 ? 8.941 2.316 -0.165 1.00 88.44 108 GLU A CA 1
ATOM 919 C C . GLU A 1 108 ? 7.879 2.838 -1.148 1.00 88.44 108 GLU A C 1
ATOM 921 O O . GLU A 1 108 ? 8.123 2.846 -2.356 1.00 88.44 108 GLU A O 1
ATOM 926 N N . ILE A 1 109 ? 6.759 3.395 -0.668 1.00 89.25 109 ILE A N 1
ATOM 927 C CA . ILE A 1 109 ? 5.792 4.119 -1.517 1.00 89.25 109 ILE A CA 1
ATOM 928 C C . ILE A 1 109 ? 6.472 5.308 -2.207 1.00 89.25 109 ILE A C 1
ATOM 930 O O . ILE A 1 109 ? 6.404 5.442 -3.432 1.00 89.25 109 ILE A O 1
ATOM 934 N N . ARG A 1 110 ? 7.206 6.145 -1.462 1.00 87.75 110 ARG A N 1
ATOM 935 C CA . ARG A 1 110 ? 7.951 7.271 -2.053 1.00 87.75 110 ARG A CA 1
ATOM 936 C C . ARG A 1 110 ? 9.025 6.813 -3.031 1.00 87.75 110 ARG A C 1
ATOM 938 O O . ARG A 1 110 ? 9.326 7.525 -3.986 1.00 87.75 110 ARG A O 1
ATOM 945 N N . ARG A 1 111 ? 9.615 5.636 -2.830 1.00 85.62 111 ARG A N 1
ATOM 946 C CA . ARG A 1 111 ? 10.532 5.035 -3.802 1.00 85.62 111 ARG A CA 1
ATOM 947 C C . ARG A 1 111 ? 9.807 4.632 -5.083 1.00 85.62 111 ARG A C 1
ATOM 949 O O . ARG A 1 111 ? 10.290 4.964 -6.164 1.00 85.62 111 ARG A O 1
ATOM 956 N N . CYS A 1 112 ? 8.636 4.006 -4.971 1.00 85.38 112 CYS A N 1
ATOM 957 C CA . CYS A 1 112 ? 7.776 3.703 -6.115 1.00 85.38 112 CYS A CA 1
ATOM 958 C C . CYS A 1 112 ? 7.407 4.972 -6.894 1.00 85.38 112 CYS A C 1
ATOM 960 O O . CYS A 1 112 ? 7.353 4.938 -8.118 1.00 85.38 112 CYS A O 1
ATOM 962 N N . GLU A 1 113 ? 7.199 6.097 -6.212 1.00 82.44 113 GLU A N 1
ATOM 963 C CA . GLU A 1 113 ? 6.939 7.381 -6.867 1.00 82.44 113 GLU A CA 1
ATOM 964 C C . GLU A 1 113 ? 8.137 7.987 -7.597 1.00 82.44 113 GLU A C 1
ATOM 966 O O . GLU A 1 113 ? 7.942 8.731 -8.554 1.00 82.44 113 GLU A O 1
ATOM 971 N N . ARG A 1 114 ? 9.363 7.743 -7.124 1.00 81.69 114 ARG A N 1
ATOM 972 C CA . ARG A 1 114 ? 10.580 8.257 -7.772 1.00 81.69 114 ARG A CA 1
ATOM 973 C C . ARG A 1 114 ? 10.961 7.446 -9.008 1.00 81.69 114 ARG A C 1
ATOM 975 O O . ARG A 1 114 ? 11.581 7.990 -9.915 1.00 81.69 114 ARG A O 1
ATOM 982 N N . GLU A 1 115 ? 10.633 6.155 -9.019 1.00 75.19 115 GLU A N 1
ATOM 983 C CA . GLU A 1 115 ? 11.011 5.228 -10.094 1.00 75.19 115 GLU A CA 1
ATOM 984 C C . GLU A 1 115 ? 9.907 5.053 -11.163 1.00 75.19 115 GLU A C 1
ATOM 986 O O . GLU A 1 115 ? 10.226 4.725 -12.304 1.00 75.19 115 GLU A O 1
ATOM 991 N N . ASN A 1 116 ? 8.635 5.343 -10.846 1.00 73.94 116 ASN A N 1
ATOM 992 C CA . ASN A 1 116 ? 7.502 5.283 -11.783 1.00 73.94 116 ASN A CA 1
ATOM 993 C C . ASN A 1 116 ? 6.870 6.663 -12.011 1.00 73.94 116 ASN A C 1
ATOM 995 O O . ASN A 1 116 ? 6.799 7.458 -11.079 1.00 73.94 116 ASN A O 1
ATOM 999 N N . THR A 1 117 ? 6.282 6.910 -13.193 1.00 71.88 117 THR A N 1
ATOM 1000 C CA . THR A 1 117 ? 5.487 8.138 -13.443 1.00 71.88 117 THR A CA 1
ATOM 1001 C C . THR A 1 117 ? 4.375 8.298 -12.407 1.00 71.88 117 THR A C 1
ATOM 1003 O O . THR A 1 117 ? 4.141 9.385 -11.879 1.00 71.88 117 THR A O 1
ATOM 1006 N N . TRP A 1 118 ? 3.746 7.171 -12.078 1.00 76.81 118 TRP A N 1
ATOM 1007 C CA . TRP A 1 118 ? 2.774 7.008 -11.012 1.00 76.81 118 TRP A CA 1
ATOM 1008 C C . TRP A 1 118 ? 3.035 5.666 -10.322 1.00 76.81 118 TRP A C 1
ATOM 1010 O O . TRP A 1 118 ? 3.220 4.670 -11.029 1.00 76.81 118 TRP A O 1
ATOM 1020 N N . PRO A 1 119 ? 3.070 5.595 -8.978 1.00 85.06 119 PRO A N 1
ATOM 1021 C CA . PRO A 1 119 ? 3.335 4.335 -8.299 1.00 85.06 119 PRO A CA 1
ATOM 1022 C C . PRO A 1 119 ? 2.194 3.358 -8.589 1.00 85.06 119 PRO A C 1
ATOM 1024 O O . PRO A 1 119 ? 1.025 3.709 -8.449 1.00 85.06 119 PRO A O 1
ATOM 1027 N N . TYR A 1 120 ? 2.512 2.130 -8.989 1.00 91.75 120 TYR A N 1
ATOM 1028 C CA . TYR A 1 120 ? 1.489 1.097 -9.095 1.00 91.75 120 TYR A CA 1
ATOM 1029 C C . TYR A 1 120 ? 1.131 0.631 -7.695 1.00 91.75 120 TYR A C 1
ATOM 1031 O O . TYR A 1 120 ? 1.994 0.186 -6.941 1.00 91.75 120 TYR A O 1
ATOM 1039 N N . PHE A 1 121 ? -0.133 0.782 -7.330 1.00 92.69 121 PHE A N 1
ATOM 1040 C CA . PHE A 1 121 ? -0.596 0.560 -5.971 1.00 92.69 121 PHE A CA 1
ATOM 1041 C C . PHE A 1 121 ? -1.737 -0.447 -5.983 1.00 92.69 121 PHE A C 1
ATOM 1043 O O . PHE A 1 121 ? -2.722 -0.273 -6.695 1.00 92.69 121 PHE A O 1
ATOM 1050 N N . LEU A 1 122 ? -1.596 -1.514 -5.205 1.00 92.00 122 LEU A N 1
ATOM 1051 C CA . LEU A 1 122 ? -2.646 -2.488 -4.951 1.00 92.00 122 LEU A CA 1
ATOM 1052 C C . LEU A 1 122 ? -3.034 -2.392 -3.484 1.00 92.00 122 LEU A C 1
ATOM 1054 O O . LEU A 1 122 ? -2.223 -2.719 -2.623 1.00 92.00 122 LEU A O 1
ATOM 1058 N N . ASN A 1 123 ? -4.270 -2.005 -3.197 1.00 91.88 123 ASN A N 1
ATOM 1059 C CA . ASN A 1 123 ? -4.831 -2.101 -1.859 1.00 91.88 123 ASN A CA 1
ATOM 1060 C C . ASN A 1 123 ? -5.885 -3.209 -1.783 1.00 91.88 123 ASN A C 1
ATOM 1062 O O . ASN A 1 123 ? -6.789 -3.279 -2.614 1.00 91.88 123 ASN A O 1
ATOM 1066 N N . MET A 1 124 ? -5.783 -4.048 -0.755 1.00 89.25 124 MET A N 1
ATOM 1067 C CA . MET A 1 124 ? -6.800 -5.030 -0.386 1.00 89.25 124 MET A CA 1
ATOM 1068 C C . MET A 1 124 ? -7.345 -4.685 1.001 1.00 89.25 124 MET A C 1
ATOM 1070 O O . MET A 1 124 ? -6.591 -4.575 1.967 1.00 89.25 124 MET A O 1
ATOM 1074 N N . THR A 1 125 ? -8.660 -4.516 1.105 1.00 87.38 125 THR A N 1
ATOM 1075 C CA . THR A 1 125 ? -9.341 -4.097 2.336 1.00 87.38 125 THR A CA 1
ATOM 1076 C C . THR A 1 125 ? -10.427 -5.103 2.721 1.00 87.38 125 THR A C 1
ATOM 1078 O O . THR A 1 125 ? -11.235 -5.513 1.885 1.00 87.38 125 THR A O 1
ATOM 1081 N N . SER A 1 126 ? -10.468 -5.509 3.995 1.00 84.25 126 SER A N 1
ATOM 1082 C CA . SER A 1 126 ? -11.528 -6.363 4.560 1.00 84.25 126 SER A CA 1
ATOM 1083 C C . SER A 1 126 ? -12.369 -5.597 5.593 1.00 84.25 126 SER A C 1
ATOM 1085 O O . SER A 1 126 ? -12.367 -4.370 5.593 1.00 84.25 126 SER A O 1
ATOM 1087 N N . LYS A 1 127 ? -13.099 -6.293 6.483 1.00 83.50 127 LYS A N 1
ATOM 1088 C CA . LYS A 1 127 ? -13.740 -5.662 7.654 1.00 83.50 127 LYS A CA 1
ATOM 1089 C C . LYS A 1 127 ? -12.757 -5.338 8.790 1.00 83.50 127 LYS A C 1
ATOM 1091 O O . LYS A 1 127 ? -13.159 -4.848 9.845 1.00 83.50 127 LYS A O 1
ATOM 1096 N N . ARG A 1 128 ? -11.473 -5.592 8.567 1.00 83.06 128 ARG A N 1
ATOM 1097 C CA . ARG A 1 128 ? -10.372 -5.211 9.436 1.00 83.06 128 ARG A CA 1
ATOM 1098 C C . ARG A 1 128 ? -9.745 -3.910 8.953 1.00 83.06 128 ARG A C 1
ATOM 1100 O O . ARG A 1 128 ? -9.374 -3.780 7.792 1.00 83.06 128 ARG A O 1
ATOM 1107 N N . ILE A 1 129 ? -9.596 -2.963 9.866 1.00 80.19 129 ILE A N 1
ATOM 1108 C CA . ILE A 1 129 ? -8.925 -1.677 9.637 1.00 80.19 129 ILE A CA 1
ATOM 1109 C C . ILE A 1 129 ? -7.469 -1.755 10.068 1.00 80.19 129 ILE A C 1
ATOM 1111 O O . ILE A 1 129 ? -6.602 -1.104 9.490 1.00 80.19 129 ILE A O 1
ATOM 1115 N N . GLY A 1 130 ? -7.189 -2.575 11.079 1.00 83.75 130 GLY A N 1
ATOM 1116 C CA . GLY A 1 130 ? -5.853 -2.692 11.639 1.00 83.75 130 GLY A CA 1
ATOM 1117 C C . GLY A 1 130 ? -5.534 -1.572 12.627 1.00 83.75 130 GLY A C 1
ATOM 1118 O O . GLY A 1 130 ? -6.413 -1.019 13.284 1.00 83.75 130 GLY A O 1
ATOM 1119 N N . PHE A 1 131 ? -4.243 -1.299 12.796 1.00 85.06 131 PHE A N 1
ATOM 1120 C CA . PHE A 1 131 ? -3.747 -0.452 13.876 1.00 85.06 131 PHE A CA 1
ATOM 1121 C C . PHE A 1 131 ? -3.860 1.040 13.540 1.00 85.06 131 PHE A C 1
ATOM 1123 O O . PHE A 1 131 ? -3.436 1.462 12.463 1.00 85.06 131 PHE A O 1
ATOM 1130 N N . ILE A 1 132 ? -4.401 1.820 14.482 1.00 88.75 132 ILE A N 1
ATOM 1131 C CA . ILE A 1 132 ? -4.421 3.287 14.450 1.00 88.75 132 ILE A CA 1
ATOM 1132 C C . ILE A 1 132 ? -3.395 3.788 15.473 1.00 88.75 132 ILE A C 1
ATOM 1134 O O . ILE A 1 132 ? -3.644 3.636 16.675 1.00 88.75 132 ILE A O 1
ATOM 1138 N N . PRO A 1 133 ? -2.260 4.348 15.028 1.00 89.31 133 PRO A N 1
ATOM 1139 C CA . PRO A 1 133 ? -1.291 4.939 15.937 1.00 89.31 133 PRO A CA 1
ATOM 1140 C C . PRO A 1 133 ? -1.842 6.214 16.590 1.00 89.31 133 PRO A C 1
ATOM 1142 O O . PRO A 1 133 ? -2.480 7.040 15.928 1.00 89.31 133 PRO A O 1
ATOM 1145 N N . LEU A 1 134 ? -1.575 6.369 17.886 1.00 88.88 134 LEU A N 1
ATOM 1146 C CA . LEU A 1 134 ? -1.785 7.616 18.623 1.00 88.88 134 LEU A CA 1
ATOM 1147 C C . LEU A 1 134 ? -0.582 8.554 18.466 1.00 88.88 134 LEU A C 1
ATOM 1149 O O . LEU A 1 134 ? 0.469 8.169 17.949 1.00 88.88 134 LEU A O 1
ATOM 1153 N N . LYS A 1 135 ? -0.744 9.812 18.891 1.00 88.69 135 LYS A N 1
ATOM 1154 C CA . LYS A 1 135 ? 0.287 10.846 18.724 1.00 88.69 135 LYS A CA 1
ATOM 1155 C C . LYS A 1 135 ? 1.591 10.490 19.444 1.00 88.69 135 LYS A C 1
ATOM 1157 O O . LYS A 1 135 ? 2.659 10.697 18.892 1.00 88.69 135 LYS A O 1
ATOM 1162 N N . ASP A 1 136 ? 1.502 9.964 20.659 1.00 88.50 136 ASP A N 1
ATOM 1163 C CA . ASP A 1 136 ? 2.642 9.568 21.493 1.00 88.50 136 ASP A CA 1
ATOM 1164 C C . ASP A 1 136 ? 3.348 8.290 21.001 1.00 88.50 136 ASP A C 1
ATOM 1166 O O . ASP A 1 136 ? 4.464 7.991 21.422 1.00 88.50 136 ASP A O 1
ATOM 1170 N N . GLU A 1 137 ? 2.726 7.548 20.083 1.00 87.88 137 GLU A N 1
ATOM 1171 C CA . GLU A 1 137 ? 3.276 6.327 19.487 1.00 87.88 137 GLU A CA 1
ATOM 1172 C C . GLU A 1 137 ? 4.052 6.584 18.185 1.00 87.88 137 GLU A C 1
ATOM 1174 O O . GLU A 1 137 ? 4.652 5.655 17.633 1.00 87.88 137 GLU A O 1
ATOM 1179 N N . LEU A 1 138 ? 4.051 7.825 17.686 1.00 89.25 138 LEU A N 1
ATOM 1180 C CA . LEU A 1 138 ? 4.748 8.231 16.468 1.00 89.25 138 LEU A CA 1
ATOM 1181 C C . LEU A 1 138 ? 5.748 9.359 16.753 1.00 89.25 138 LEU A C 1
ATOM 1183 O O . LEU A 1 138 ? 5.398 10.334 17.413 1.00 89.25 138 LEU A O 1
ATOM 1187 N N . PRO A 1 139 ? 6.976 9.287 16.211 1.00 92.50 139 PRO A N 1
ATOM 1188 C CA . PRO A 1 139 ? 7.897 10.418 16.248 1.00 92.50 139 PRO A CA 1
ATOM 1189 C C . PRO A 1 139 ? 7.336 11.620 15.474 1.00 92.50 139 PRO A C 1
ATOM 1191 O O . PRO A 1 139 ? 6.859 11.459 14.348 1.00 92.50 139 PRO A O 1
ATOM 1194 N N . ASP A 1 140 ? 7.474 12.833 16.020 1.00 93.00 140 ASP A N 1
ATOM 1195 C CA . ASP A 1 140 ? 7.065 14.072 15.335 1.00 93.00 140 ASP A CA 1
ATOM 1196 C C . ASP A 1 140 ? 7.764 14.226 13.973 1.00 93.00 140 ASP A C 1
ATOM 1198 O O . ASP A 1 140 ? 7.163 14.683 13.002 1.00 93.00 140 ASP A O 1
ATOM 1202 N N . GLU A 1 141 ? 9.022 13.787 13.867 1.00 93.12 141 GLU A N 1
ATOM 1203 C CA . GLU A 1 141 ? 9.771 13.763 12.607 1.00 93.12 141 GLU A CA 1
ATOM 1204 C C . GLU A 1 141 ? 9.063 12.936 11.529 1.00 93.12 141 GLU A C 1
ATOM 1206 O O . GLU A 1 141 ? 8.978 13.374 10.384 1.00 93.12 141 GLU A O 1
ATOM 1211 N N . LEU A 1 142 ? 8.504 11.777 11.891 1.00 91.94 142 LEU A N 1
ATOM 1212 C CA . LEU A 1 142 ? 7.788 10.904 10.962 1.00 91.94 142 LEU A CA 1
ATOM 1213 C C . LEU A 1 142 ? 6.459 11.533 10.527 1.00 91.94 142 LEU A C 1
ATOM 1215 O O . LEU A 1 142 ? 6.129 11.517 9.340 1.00 91.94 142 LEU A O 1
ATOM 1219 N N . ILE A 1 143 ? 5.726 12.125 11.476 1.00 92.31 143 ILE A N 1
ATOM 1220 C CA . ILE A 1 143 ? 4.470 12.838 11.206 1.00 92.31 143 ILE A CA 1
ATOM 1221 C C . ILE A 1 143 ? 4.717 13.975 10.216 1.00 92.31 143 ILE A C 1
ATOM 1223 O O . ILE A 1 143 ? 4.026 14.061 9.204 1.00 92.31 143 ILE A O 1
ATOM 1227 N N . ASN A 1 144 ? 5.733 14.801 10.467 1.00 92.31 144 ASN A N 1
ATOM 1228 C CA . ASN A 1 144 ? 6.058 15.948 9.626 1.00 92.31 144 ASN A CA 1
ATOM 1229 C C . ASN A 1 144 ? 6.630 15.525 8.264 1.00 92.31 144 ASN A C 1
ATOM 1231 O O . ASN A 1 144 ? 6.274 16.097 7.241 1.00 92.31 144 ASN A O 1
ATOM 1235 N N . LYS A 1 145 ? 7.483 14.492 8.219 1.00 92.19 145 LYS A N 1
ATOM 1236 C CA . LYS A 1 145 ? 8.105 13.992 6.979 1.00 92.19 145 LYS A CA 1
ATOM 1237 C C . LYS A 1 145 ? 7.076 13.513 5.956 1.00 92.19 145 LYS A C 1
ATOM 1239 O O . LYS A 1 145 ? 7.341 13.634 4.758 1.00 92.19 145 LYS A O 1
ATOM 1244 N N . PHE A 1 146 ? 5.950 12.953 6.404 1.00 90.38 146 PHE A N 1
ATOM 1245 C CA . PHE A 1 146 ? 4.892 12.388 5.553 1.00 90.38 146 PHE A CA 1
ATOM 1246 C C . PHE A 1 146 ? 3.546 13.120 5.645 1.00 90.38 146 PHE A C 1
ATOM 1248 O O . PHE A 1 146 ? 2.541 12.625 5.127 1.00 90.38 146 PHE A O 1
ATOM 1255 N N . ASP A 1 147 ? 3.513 14.285 6.295 1.00 91.62 147 ASP A N 1
ATOM 1256 C CA . ASP A 1 147 ? 2.295 15.060 6.551 1.00 91.62 147 ASP A CA 1
ATOM 1257 C C . ASP A 1 147 ? 1.166 14.194 7.146 1.00 91.62 147 ASP A C 1
ATOM 1259 O O . ASP A 1 147 ? 0.018 14.253 6.702 1.00 91.62 147 ASP A O 1
ATOM 1263 N N . LEU A 1 148 ? 1.484 13.294 8.081 1.00 92.44 148 LEU A N 1
ATOM 1264 C CA . LEU A 1 148 ? 0.542 12.269 8.536 1.00 92.44 148 LEU A CA 1
ATOM 1265 C C . LEU A 1 148 ? -0.688 12.886 9.203 1.00 92.44 148 LEU A C 1
ATOM 1267 O O . LEU A 1 148 ? -0.587 13.688 10.131 1.00 92.44 148 LEU A O 1
ATOM 1271 N N . VAL A 1 149 ? -1.870 12.436 8.778 1.00 92.62 149 VAL A N 1
ATOM 1272 C CA . VAL A 1 149 ? -3.129 12.768 9.448 1.00 92.62 149 VAL A CA 1
ATOM 1273 C C . VAL A 1 149 ? -3.397 11.720 10.522 1.00 92.62 149 VAL A C 1
ATOM 1275 O O . VAL A 1 149 ? -3.656 10.551 10.223 1.00 92.62 149 VAL A O 1
ATOM 1278 N N . LEU A 1 150 ? -3.318 12.140 11.784 1.00 92.31 150 LEU A N 1
ATOM 1279 C CA . LEU A 1 150 ? -3.567 11.268 12.929 1.00 92.31 150 LEU A CA 1
ATOM 1280 C C . LEU A 1 150 ? -5.022 10.788 12.963 1.00 92.31 150 LEU A C 1
ATOM 1282 O O . LEU A 1 150 ? -5.942 11.440 12.470 1.00 92.31 150 LEU A O 1
ATOM 1286 N N . GLY A 1 151 ? -5.224 9.610 13.549 1.00 90.00 151 GLY A N 1
ATOM 1287 C CA . GLY A 1 151 ? -6.520 8.939 13.578 1.00 90.00 151 GLY A CA 1
ATOM 1288 C C . GLY A 1 151 ? -6.814 8.087 12.343 1.00 90.00 151 GLY A C 1
ATOM 1289 O O . GLY A 1 151 ? -7.823 7.382 12.330 1.00 90.00 151 GLY A O 1
ATOM 1290 N N . LEU A 1 152 ? -5.939 8.078 11.332 1.00 91.44 152 LEU A N 1
ATOM 1291 C CA . LEU A 1 152 ? -5.911 7.065 10.273 1.00 91.44 152 LEU A CA 1
ATOM 1292 C C . LEU A 1 152 ? -5.205 5.790 10.751 1.00 91.44 152 LEU A C 1
ATOM 1294 O O . LEU A 1 152 ? -4.301 5.834 11.578 1.00 91.44 152 LEU A O 1
ATOM 1298 N N . SER A 1 153 ? -5.621 4.643 10.228 1.00 90.38 153 SER A N 1
ATOM 1299 C CA . SER A 1 153 ? -4.874 3.391 10.358 1.00 90.38 153 SER A CA 1
ATOM 1300 C C . SER A 1 153 ? -3.656 3.379 9.441 1.00 90.38 153 SER A C 1
ATOM 1302 O O . SER A 1 153 ? -3.611 4.131 8.472 1.00 90.38 153 SER A O 1
ATOM 1304 N N . ILE A 1 154 ? -2.698 2.484 9.701 1.00 88.69 154 ILE A N 1
ATOM 1305 C CA . ILE A 1 154 ? -1.514 2.307 8.838 1.00 88.69 154 ILE A CA 1
ATOM 1306 C C . ILE A 1 154 ? -1.923 2.105 7.369 1.00 88.69 154 ILE A C 1
ATOM 1308 O O . ILE A 1 154 ? -1.419 2.800 6.494 1.00 88.69 154 ILE A O 1
ATOM 1312 N N . ALA A 1 155 ? -2.889 1.220 7.100 1.00 88.56 155 ALA A N 1
ATOM 1313 C CA . ALA A 1 155 ? -3.359 0.967 5.738 1.00 88.56 155 ALA A CA 1
ATOM 1314 C C . ALA A 1 155 ? -4.035 2.203 5.116 1.00 88.56 155 ALA A C 1
ATOM 1316 O O . ALA A 1 155 ? -3.833 2.498 3.943 1.00 88.56 155 ALA A O 1
ATOM 1317 N N . GLU A 1 156 ? -4.806 2.972 5.893 1.00 91.81 156 GLU A N 1
ATOM 1318 C CA . GLU A 1 156 ? -5.369 4.237 5.403 1.00 91.81 156 GLU A CA 1
ATOM 1319 C C . GLU A 1 156 ? -4.275 5.280 5.120 1.00 91.81 156 GLU A C 1
ATOM 1321 O O . GLU A 1 156 ? -4.378 5.995 4.128 1.00 91.81 156 GLU A O 1
ATOM 1326 N N . MET A 1 157 ? -3.217 5.356 5.935 1.00 93.06 157 MET A N 1
ATOM 1327 C CA . MET A 1 157 ? -2.072 6.243 5.687 1.00 93.06 157 MET A CA 1
ATOM 1328 C C . MET A 1 157 ? -1.344 5.871 4.386 1.00 93.06 157 MET A C 1
ATOM 1330 O O . MET A 1 157 ? -1.020 6.758 3.598 1.00 93.06 157 MET A O 1
ATOM 1334 N N . GLU A 1 158 ? -1.160 4.574 4.113 1.00 92.50 158 GLU A N 1
ATOM 1335 C CA . GLU A 1 158 ? -0.617 4.077 2.840 1.00 92.50 158 GLU A CA 1
ATOM 1336 C C . GLU A 1 158 ? -1.500 4.476 1.648 1.00 92.50 158 GLU A C 1
ATOM 1338 O O . GLU A 1 158 ? -0.990 4.972 0.646 1.00 92.50 158 GLU A O 1
ATOM 1343 N N . ILE A 1 159 ? -2.826 4.315 1.759 1.00 91.75 159 ILE A N 1
ATOM 1344 C CA . ILE A 1 159 ? -3.789 4.727 0.721 1.00 91.75 159 ILE A CA 1
ATOM 1345 C C . ILE A 1 159 ? -3.719 6.237 0.477 1.00 91.75 159 ILE A C 1
ATOM 1347 O O . ILE A 1 159 ? -3.762 6.689 -0.671 1.00 91.75 159 ILE A O 1
ATOM 1351 N N . VAL A 1 160 ? -3.630 7.028 1.548 1.00 91.00 160 VAL A N 1
ATOM 1352 C CA . VAL A 1 160 ? -3.567 8.487 1.453 1.00 91.00 160 VAL A CA 1
ATOM 1353 C C . VAL A 1 160 ? -2.309 8.932 0.712 1.00 91.00 160 VAL A C 1
ATOM 1355 O O . VAL A 1 160 ? -2.421 9.748 -0.207 1.00 91.00 160 VAL A O 1
ATOM 1358 N N . GLU A 1 161 ? -1.152 8.366 1.057 1.00 90.81 161 GLU A N 1
ATOM 1359 C CA . GLU A 1 161 ? 0.132 8.710 0.438 1.00 90.81 161 GLU A CA 1
ATOM 1360 C C . GLU A 1 161 ? 0.244 8.188 -1.002 1.00 90.81 161 GLU A C 1
ATOM 1362 O O . GLU A 1 161 ? 0.562 8.955 -1.910 1.00 90.81 161 GLU A O 1
ATOM 1367 N N . ALA A 1 162 ? -0.052 6.906 -1.236 1.00 89.81 162 ALA A N 1
ATOM 1368 C CA . ALA A 1 162 ? 0.177 6.261 -2.529 1.00 89.81 162 ALA A CA 1
ATOM 1369 C C . ALA A 1 162 ? -0.889 6.589 -3.581 1.00 89.81 162 ALA A C 1
ATOM 1371 O O . ALA A 1 162 ? -0.610 6.508 -4.782 1.00 89.81 162 ALA A O 1
ATOM 1372 N N . ALA A 1 163 ? -2.114 6.913 -3.152 1.00 89.94 163 ALA A N 1
ATOM 1373 C CA . ALA A 1 163 ? -3.253 6.998 -4.054 1.00 89.94 163 ALA A CA 1
ATOM 1374 C C . ALA A 1 163 ? -4.068 8.287 -3.937 1.00 89.94 163 ALA A C 1
ATOM 1376 O O . ALA A 1 163 ? -4.183 9.039 -4.909 1.00 89.94 163 ALA A O 1
ATOM 1377 N N . TYR A 1 164 ? -4.646 8.547 -2.763 1.00 88.31 164 TYR A N 1
ATOM 1378 C CA . TYR A 1 164 ? -5.718 9.532 -2.616 1.00 88.31 164 TYR A CA 1
ATOM 1379 C C . TYR A 1 164 ? -5.242 10.977 -2.818 1.00 88.31 164 TYR A C 1
ATOM 1381 O O . TYR A 1 164 ? -5.865 11.716 -3.579 1.00 88.31 164 TYR A O 1
ATOM 1389 N N . ARG A 1 165 ? -4.125 11.386 -2.192 1.00 85.25 165 ARG A N 1
ATOM 1390 C CA . ARG A 1 165 ? -3.634 12.783 -2.237 1.00 85.25 165 ARG A CA 1
ATOM 1391 C C . ARG A 1 165 ? -3.388 13.309 -3.641 1.00 85.25 165 ARG A C 1
ATOM 1393 O O . ARG A 1 165 ? -3.588 14.492 -3.888 1.00 85.25 165 ARG A O 1
ATOM 1400 N N . LYS A 1 166 ? -2.914 12.436 -4.526 1.00 83.12 166 LYS A N 1
ATOM 1401 C CA . LYS A 1 166 ? -2.454 12.794 -5.872 1.00 83.12 166 LYS A CA 1
ATOM 1402 C C . LYS A 1 166 ? -3.394 12.288 -6.969 1.00 83.12 166 LYS A C 1
ATOM 1404 O O . LYS A 1 166 ? -3.086 12.454 -8.142 1.00 83.12 166 LYS A O 1
ATOM 1409 N N . GLY A 1 167 ? -4.511 11.650 -6.605 1.00 83.00 167 GLY A N 1
ATOM 1410 C CA . GLY A 1 167 ? -5.445 11.058 -7.566 1.00 83.00 167 GLY A CA 1
ATOM 1411 C C . GLY A 1 167 ? -4.776 10.023 -8.472 1.00 83.00 167 GLY A C 1
ATOM 1412 O O . GLY A 1 167 ? -4.960 10.058 -9.686 1.00 83.00 167 GLY A O 1
ATOM 1413 N N . ASN A 1 168 ? -3.953 9.145 -7.892 1.00 86.62 168 ASN A N 1
ATOM 1414 C CA . ASN A 1 168 ? -3.097 8.233 -8.642 1.00 86.62 168 ASN A CA 1
ATOM 1415 C C . ASN A 1 168 ? -3.913 7.248 -9.512 1.00 86.62 168 ASN A C 1
ATOM 1417 O O . ASN A 1 168 ? -4.563 6.347 -8.969 1.00 86.62 168 ASN A O 1
ATOM 1421 N N . PRO A 1 169 ? -3.808 7.324 -10.849 1.00 85.44 169 PRO A N 1
ATOM 1422 C CA . PRO A 1 169 ? -4.552 6.448 -11.750 1.00 85.44 16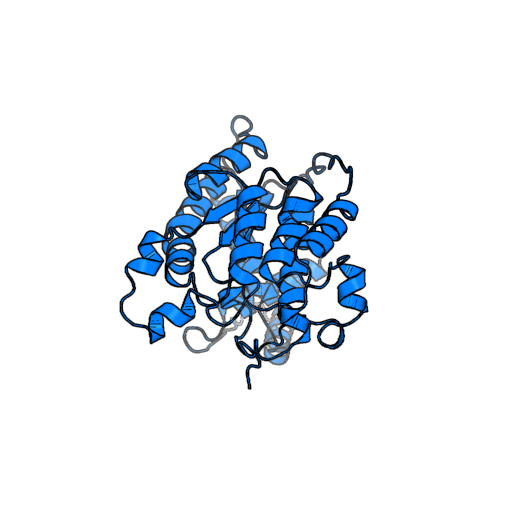9 PRO A CA 1
ATOM 1423 C C . PRO A 1 169 ? -4.020 5.000 -11.786 1.00 85.44 169 PRO A C 1
ATOM 1425 O O . PRO A 1 169 ? -4.717 4.108 -12.261 1.00 85.44 169 PRO A O 1
ATOM 1428 N N . ASN A 1 170 ? -2.816 4.734 -11.263 1.00 90.25 170 ASN A N 1
ATOM 1429 C CA . ASN A 1 170 ? -2.218 3.394 -11.149 1.00 90.25 170 ASN A CA 1
ATOM 1430 C C . ASN A 1 170 ? -2.622 2.647 -9.866 1.00 90.25 170 ASN A C 1
ATOM 1432 O O . ASN A 1 170 ? -1.948 1.693 -9.471 1.00 90.25 170 ASN A O 1
ATOM 1436 N N . SER A 1 171 ? -3.714 3.064 -9.220 1.00 90.50 171 SER A N 1
ATOM 1437 C CA . SER A 1 171 ? -4.208 2.456 -7.981 1.00 90.50 171 SER A CA 1
ATOM 1438 C C . SER A 1 171 ? -5.382 1.512 -8.229 1.00 90.50 171 SER A C 1
ATOM 1440 O O . SER A 1 171 ? -6.405 1.921 -8.776 1.00 90.50 171 SER A O 1
ATOM 1442 N N . LEU A 1 172 ? -5.250 0.266 -7.778 1.00 90.12 172 LEU A N 1
ATOM 1443 C CA . LEU A 1 172 ? -6.321 -0.722 -7.726 1.00 90.12 172 LEU A CA 1
ATOM 1444 C C . LEU A 1 172 ? -6.722 -0.978 -6.278 1.00 90.12 172 LEU A C 1
ATOM 1446 O O . LEU A 1 172 ? -5.879 -1.257 -5.427 1.00 90.12 172 LEU A O 1
ATOM 1450 N N . PHE A 1 173 ? -8.024 -0.952 -6.029 1.00 88.56 173 PHE A N 1
ATOM 1451 C CA . PHE A 1 173 ? -8.600 -1.212 -4.721 1.00 88.56 173 PHE A CA 1
ATOM 1452 C C . PHE A 1 173 ? -9.522 -2.418 -4.793 1.00 88.56 173 PHE A C 1
ATOM 1454 O O . PHE A 1 173 ? -10.399 -2.495 -5.652 1.00 88.56 173 PHE A O 1
ATOM 1461 N N . MET A 1 174 ? -9.308 -3.366 -3.890 1.00 86.25 174 MET A N 1
ATOM 1462 C CA . MET A 1 174 ? -10.067 -4.602 -3.801 1.00 86.25 174 MET A CA 1
ATOM 1463 C C . MET A 1 174 ? -10.690 -4.728 -2.421 1.00 86.25 174 MET A C 1
ATOM 1465 O O . MET A 1 174 ? -10.023 -4.555 -1.402 1.00 86.25 174 MET A O 1
ATOM 1469 N N . TYR A 1 175 ? -11.969 -5.088 -2.394 1.00 84.75 175 TYR A N 1
ATOM 1470 C CA . TYR A 1 175 ? -12.707 -5.307 -1.159 1.00 84.75 175 TYR A CA 1
ATOM 1471 C C . TYR A 1 175 ? -13.034 -6.782 -1.006 1.00 84.75 175 TYR A C 1
ATOM 1473 O O . TYR A 1 175 ? -13.553 -7.403 -1.934 1.00 84.75 175 TYR A O 1
ATOM 1481 N N . ARG A 1 176 ? -12.758 -7.335 0.178 1.00 84.81 176 ARG A N 1
ATOM 1482 C CA . ARG A 1 176 ? -13.228 -8.675 0.528 1.00 84.81 176 ARG A CA 1
ATOM 1483 C C . ARG A 1 176 ? -14.753 -8.663 0.585 1.00 84.81 176 ARG A C 1
ATOM 1485 O O . ARG A 1 176 ? -15.344 -7.801 1.239 1.00 84.81 176 ARG A O 1
ATOM 1492 N N . ASP A 1 177 ? -15.362 -9.624 -0.099 1.00 82.12 177 ASP A N 1
ATOM 1493 C CA . ASP A 1 177 ? -16.808 -9.815 -0.073 1.00 82.12 177 ASP A CA 1
ATOM 1494 C C . ASP A 1 177 ? -17.276 -10.100 1.362 1.00 82.12 177 ASP A C 1
ATOM 1496 O O . ASP A 1 177 ? -16.640 -10.850 2.108 1.00 82.12 177 ASP A O 1
ATOM 1500 N N . GLU A 1 178 ? -18.380 -9.479 1.769 1.00 82.06 178 GLU A N 1
ATOM 1501 C CA . GLU A 1 178 ? -18.916 -9.648 3.118 1.00 82.06 178 GLU A CA 1
ATOM 1502 C C . GLU A 1 178 ? -19.484 -11.055 3.336 1.00 82.06 178 GLU A C 1
ATOM 1504 O O . GLU A 1 178 ? -19.346 -11.592 4.436 1.00 82.06 178 GLU A O 1
ATOM 1509 N N . SER A 1 179 ? -20.005 -11.689 2.281 1.00 84.50 179 SER A N 1
ATOM 1510 C CA . SER A 1 179 ? -20.511 -13.067 2.321 1.00 84.50 179 SER A CA 1
ATOM 1511 C C . SER A 1 179 ? -19.426 -14.081 2.694 1.00 84.50 179 SER A C 1
ATOM 1513 O O . SER A 1 179 ? -19.698 -15.055 3.395 1.00 84.50 179 SER A O 1
ATOM 1515 N N . PHE A 1 180 ? -18.165 -13.830 2.317 1.00 85.31 180 PHE A N 1
ATOM 1516 C CA . PHE A 1 180 ? -17.039 -14.654 2.757 1.00 85.31 180 PHE A CA 1
ATOM 1517 C C . PHE A 1 180 ? -16.891 -14.608 4.279 1.00 85.31 180 PHE A C 1
ATOM 1519 O O . PHE A 1 180 ? -16.727 -15.645 4.911 1.00 85.31 180 PHE A O 1
ATOM 1526 N N . ILE A 1 181 ? -16.987 -13.422 4.884 1.00 83.50 181 ILE A N 1
ATOM 1527 C CA . ILE A 1 181 ? -16.842 -13.256 6.338 1.00 83.50 181 ILE A CA 1
ATOM 1528 C C . ILE A 1 181 ? -17.998 -13.948 7.067 1.00 83.50 181 ILE A C 1
ATOM 1530 O O . ILE A 1 181 ? -17.794 -14.569 8.109 1.00 83.50 181 ILE A O 1
ATOM 1534 N N . GLU A 1 182 ? -19.203 -13.872 6.506 1.00 84.81 182 GLU A N 1
ATOM 1535 C CA . GLU A 1 182 ? -20.387 -14.562 7.023 1.00 84.81 182 GLU A CA 1
ATOM 1536 C C . GLU A 1 182 ? -20.263 -16.088 6.936 1.00 84.81 182 GLU A C 1
ATOM 1538 O O . GLU A 1 182 ? -20.756 -16.781 7.822 1.00 84.81 182 GLU A O 1
ATOM 1543 N N . SER A 1 183 ? -19.546 -16.607 5.934 1.00 87.38 183 SER A N 1
ATOM 1544 C CA . SER A 1 183 ? -19.304 -18.046 5.769 1.00 87.38 183 SER A CA 1
ATOM 1545 C C . SER A 1 183 ? -18.323 -18.645 6.789 1.00 87.38 183 SER A C 1
ATOM 1547 O O . SER A 1 183 ? -18.289 -19.864 6.962 1.00 87.38 183 SER A O 1
ATOM 1549 N N . ILE A 1 184 ? -17.535 -17.818 7.489 1.00 85.69 184 ILE A N 1
ATOM 1550 C CA . ILE A 1 184 ? -16.591 -18.288 8.511 1.00 85.69 184 ILE A CA 1
ATOM 1551 C C . ILE A 1 184 ? -17.358 -18.593 9.801 1.00 85.69 184 ILE A C 1
ATOM 1553 O O . ILE A 1 184 ? -17.727 -17.687 10.552 1.00 85.69 184 ILE A O 1
ATOM 1557 N N . THR A 1 185 ? -17.558 -19.883 10.077 1.00 86.50 185 THR A N 1
ATOM 1558 C CA . THR A 1 185 ? -18.251 -20.366 11.282 1.00 86.50 185 THR A CA 1
ATOM 1559 C C . THR A 1 185 ? -17.347 -20.457 12.512 1.00 86.50 185 THR A C 1
ATOM 1561 O O . THR A 1 185 ? -17.843 -20.440 13.635 1.00 86.50 185 THR A O 1
ATOM 1564 N N . ASP A 1 186 ? -16.028 -20.572 12.328 1.00 87.12 186 ASP A N 1
ATOM 1565 C CA . ASP A 1 186 ? -15.067 -20.609 13.435 1.00 87.12 186 ASP A CA 1
ATOM 1566 C C . ASP A 1 186 ? -14.771 -19.186 13.936 1.00 87.12 186 ASP A C 1
ATOM 1568 O O . ASP A 1 186 ? -14.131 -18.385 13.249 1.00 87.12 186 ASP A O 1
ATOM 1572 N N . GLU A 1 187 ? -15.208 -18.872 15.158 1.00 83.00 187 GLU A N 1
ATOM 1573 C CA . GLU A 1 187 ? -15.001 -17.558 15.778 1.00 83.00 187 GLU A CA 1
ATOM 1574 C C . GLU A 1 187 ? -13.525 -17.171 15.942 1.00 83.00 187 GLU A C 1
ATOM 1576 O O . GLU A 1 187 ? -13.194 -15.984 15.906 1.00 83.00 187 GLU A O 1
ATOM 1581 N N . LYS A 1 188 ? -12.617 -18.136 16.144 1.00 83.38 188 LYS A N 1
ATOM 1582 C CA . LYS A 1 188 ? -11.185 -17.838 16.298 1.00 83.38 188 LYS A CA 1
ATOM 1583 C C . LYS A 1 188 ? -10.601 -17.347 14.985 1.00 83.38 188 LYS A C 1
ATOM 1585 O O . LYS A 1 188 ? -9.856 -16.373 14.988 1.00 83.38 188 LYS A O 1
ATOM 1590 N N . ILE A 1 189 ? -10.976 -17.997 13.884 1.00 81.38 189 ILE A N 1
ATOM 1591 C CA . ILE A 1 189 ? -10.556 -17.610 12.536 1.00 81.38 189 ILE A CA 1
ATOM 1592 C C . ILE A 1 189 ? -11.216 -16.287 12.158 1.00 81.38 189 ILE A C 1
ATOM 1594 O O . ILE A 1 189 ? -10.539 -15.371 11.703 1.00 81.38 189 ILE A O 1
ATOM 1598 N N . ARG A 1 190 ? -12.520 -16.136 12.418 1.00 83.00 190 ARG A N 1
ATOM 1599 C CA . ARG A 1 190 ? -13.278 -14.916 12.112 1.00 83.00 190 ARG A CA 1
ATOM 1600 C C . ARG A 1 190 ? -12.628 -13.665 12.712 1.00 83.00 190 ARG A C 1
ATOM 1602 O O . ARG A 1 190 ? -12.477 -12.677 12.000 1.00 83.00 190 ARG A O 1
ATOM 1609 N N . LYS A 1 191 ? -12.142 -13.726 13.959 1.00 81.56 191 LYS A N 1
ATOM 1610 C CA . LYS A 1 191 ? -11.426 -12.625 14.644 1.00 81.56 191 LYS A CA 1
ATOM 1611 C C . LYS A 1 191 ? -10.163 -12.135 13.927 1.00 81.56 191 LYS A C 1
ATOM 1613 O O . LYS A 1 191 ? -9.675 -11.041 14.217 1.00 81.56 191 LYS A O 1
ATOM 1618 N N . GLU A 1 192 ? -9.614 -12.900 12.988 1.00 81.50 192 GLU A N 1
ATOM 1619 C CA . GLU A 1 192 ? -8.494 -12.440 12.166 1.00 81.50 192 GLU A CA 1
ATOM 1620 C C . GLU A 1 192 ? -8.936 -11.486 11.045 1.00 81.50 192 GLU A C 1
ATOM 1622 O O . GLU A 1 192 ? -8.135 -10.646 10.640 1.00 81.50 192 GLU A O 1
ATOM 1627 N N . PHE A 1 193 ? -10.210 -11.524 10.630 1.00 80.00 193 PHE A N 1
ATOM 1628 C CA . PHE A 1 193 ? -10.775 -10.775 9.492 1.00 80.00 193 PHE A CA 1
ATOM 1629 C C . PHE A 1 193 ? -11.678 -9.592 9.883 1.00 80.00 193 PHE A C 1
ATOM 1631 O O . PHE A 1 193 ? -12.055 -8.797 9.020 1.00 80.00 193 PHE A O 1
ATOM 1638 N N . VAL A 1 194 ? -12.055 -9.469 11.158 1.00 79.00 194 VAL A N 1
ATOM 1639 C CA . VAL A 1 194 ? -12.943 -8.411 11.668 1.00 79.00 194 VAL A CA 1
ATOM 1640 C C . VAL A 1 194 ? -12.386 -7.775 12.938 1.00 79.00 194 VAL A C 1
ATOM 1642 O O . VAL A 1 194 ? -11.880 -8.465 13.820 1.00 79.00 194 VAL A O 1
ATOM 1645 N N . ASP A 1 195 ? -12.540 -6.456 13.062 1.00 75.25 195 ASP A N 1
ATOM 1646 C CA . ASP A 1 195 ? -12.261 -5.721 14.301 1.00 75.25 195 ASP A CA 1
ATOM 1647 C C . ASP A 1 195 ? -13.555 -5.565 15.133 1.00 75.25 195 ASP A C 1
ATOM 1649 O O . ASP A 1 195 ? -14.075 -4.465 15.289 1.00 75.25 195 ASP A O 1
ATOM 1653 N N . GLU A 1 196 ? -14.111 -6.664 15.663 1.00 68.62 196 GLU A N 1
ATOM 1654 C CA . GLU A 1 196 ? -15.425 -6.668 16.355 1.00 68.62 196 GLU A CA 1
ATOM 1655 C C . GLU A 1 196 ? -15.492 -5.748 17.588 1.00 68.62 196 GLU A C 1
ATOM 1657 O O . GLU A 1 196 ? -16.561 -5.260 17.946 1.00 68.62 196 GLU A O 1
ATOM 1662 N N . LEU A 1 197 ? -14.348 -5.479 18.221 1.00 66.25 197 LEU A N 1
ATOM 1663 C CA . LEU A 1 197 ? -14.235 -4.593 19.385 1.00 66.25 197 LEU A CA 1
ATOM 1664 C C . LEU A 1 197 ? -14.008 -3.121 19.011 1.00 66.25 197 LEU A C 1
ATOM 1666 O O . LEU A 1 197 ? -13.892 -2.281 19.899 1.00 66.25 197 LEU A O 1
ATOM 1670 N N . ASN A 1 198 ? -13.915 -2.799 17.719 1.00 71.56 198 ASN A N 1
ATOM 1671 C CA . ASN A 1 198 ? -13.660 -1.448 17.245 1.00 71.56 198 ASN A CA 1
ATOM 1672 C C . ASN A 1 198 ? -14.976 -0.751 16.836 1.00 71.56 198 ASN A C 1
ATOM 1674 O O . ASN A 1 198 ? -15.485 -0.990 15.735 1.00 71.56 198 ASN A O 1
ATOM 1678 N N . PRO A 1 199 ? -15.513 0.172 17.658 1.00 73.25 199 PRO A N 1
ATOM 1679 C CA . PRO A 1 199 ? -16.804 0.806 17.389 1.00 73.25 199 PRO A CA 1
ATOM 1680 C C . PRO A 1 199 ? -16.783 1.724 16.158 1.00 73.25 199 PRO A C 1
ATOM 1682 O O . PRO A 1 199 ? -17.828 1.969 15.553 1.00 73.25 199 PRO A O 1
ATOM 1685 N N . ILE A 1 200 ? -15.609 2.214 15.744 1.00 78.81 200 ILE A N 1
ATOM 1686 C CA . ILE A 1 200 ? -15.473 3.090 14.572 1.00 78.81 200 ILE A CA 1
ATOM 1687 C C . ILE A 1 200 ? -15.255 2.309 13.272 1.00 78.81 200 ILE A C 1
ATOM 1689 O O . ILE A 1 200 ? -15.233 2.918 12.196 1.00 78.81 200 ILE A O 1
ATOM 1693 N N . ALA A 1 201 ? -15.134 0.975 13.334 1.00 75.19 201 ALA A N 1
ATOM 1694 C CA . ALA A 1 201 ? -14.675 0.214 12.186 1.00 75.19 201 ALA A CA 1
ATOM 1695 C C . ALA A 1 201 ? -15.627 0.263 10.990 1.00 75.19 201 ALA A C 1
ATOM 1697 O O . ALA A 1 201 ? -15.252 0.633 9.876 1.00 75.19 201 ALA A O 1
ATOM 1698 N N . ASN A 1 202 ? -16.904 -0.008 11.241 1.00 75.00 202 ASN A N 1
ATOM 1699 C CA . ASN A 1 202 ? -17.925 0.035 10.198 1.00 75.00 202 ASN A CA 1
ATOM 1700 C C . ASN A 1 202 ? -18.017 1.421 9.536 1.00 75.00 202 ASN A C 1
ATOM 1702 O O . ASN A 1 202 ? -18.196 1.517 8.322 1.00 75.00 202 ASN A O 1
ATOM 1706 N N . LYS A 1 203 ? -17.845 2.502 10.313 1.00 77.00 203 LYS A N 1
ATOM 1707 C CA . LYS A 1 203 ? -17.903 3.879 9.801 1.00 77.00 203 LYS A CA 1
ATOM 1708 C C . LYS A 1 203 ? -16.714 4.194 8.888 1.00 77.00 203 LYS A C 1
ATOM 1710 O O . LYS A 1 203 ? -16.919 4.760 7.817 1.00 77.00 203 LYS A O 1
ATOM 1715 N N . LYS A 1 204 ? -15.496 3.799 9.277 1.00 75.81 204 LYS A N 1
ATOM 1716 C CA . LYS A 1 204 ? -14.285 3.962 8.455 1.00 75.81 204 LYS A CA 1
ATOM 1717 C C . LYS A 1 204 ? -14.366 3.190 7.145 1.00 75.81 204 LYS A C 1
ATOM 1719 O O . LYS A 1 204 ? -14.127 3.766 6.091 1.00 75.81 204 LYS A O 1
ATOM 1724 N N . LEU A 1 205 ? -14.782 1.926 7.199 1.00 73.00 205 LEU A N 1
ATOM 1725 C CA . LEU A 1 205 ? -14.923 1.088 6.006 1.00 73.00 205 LEU A CA 1
ATOM 1726 C C . LEU A 1 205 ? -15.964 1.636 5.037 1.00 73.00 205 LEU A C 1
ATOM 1728 O O . LEU A 1 205 ? -15.730 1.647 3.833 1.00 73.00 205 LEU A O 1
ATOM 1732 N N . LYS A 1 206 ? -17.097 2.116 5.560 1.00 77.62 206 LYS A N 1
ATOM 1733 C CA . LYS A 1 206 ? -18.133 2.746 4.743 1.00 77.62 206 LYS A CA 1
ATOM 1734 C C . LYS A 1 206 ? -17.584 3.965 4.001 1.00 77.62 206 LYS A C 1
ATOM 1736 O O . LYS A 1 206 ? -17.721 4.035 2.786 1.00 77.62 206 LYS A O 1
ATOM 1741 N N . ILE A 1 207 ? -16.913 4.875 4.711 1.00 75.81 207 ILE A N 1
ATOM 1742 C CA . ILE A 1 207 ? -16.322 6.075 4.102 1.00 75.81 207 ILE A CA 1
ATOM 1743 C C . ILE A 1 207 ? -15.238 5.691 3.090 1.00 75.81 207 ILE A C 1
ATOM 1745 O O . ILE A 1 207 ? -15.225 6.229 1.990 1.00 75.81 207 ILE A O 1
ATOM 1749 N N . LEU A 1 208 ? -14.362 4.738 3.416 1.00 64.62 208 LEU A N 1
ATOM 1750 C CA . LEU A 1 208 ? -13.299 4.302 2.511 1.00 64.62 208 LEU A CA 1
ATOM 1751 C C . LEU A 1 208 ? -13.861 3.711 1.208 1.00 64.62 208 LEU A C 1
ATOM 1753 O O . LEU A 1 208 ? -13.364 4.044 0.138 1.00 64.62 208 LEU A O 1
ATOM 1757 N N . LYS A 1 209 ? -14.919 2.890 1.293 1.00 70.81 209 LYS A N 1
ATOM 1758 C CA . LYS A 1 209 ? -15.642 2.354 0.127 1.00 70.81 209 LYS A CA 1
ATOM 1759 C C . LYS A 1 209 ? -16.311 3.465 -0.692 1.00 70.81 209 LYS A C 1
ATOM 1761 O O . LYS A 1 209 ? -16.218 3.458 -1.908 1.00 70.81 209 LYS A O 1
ATOM 1766 N N . GLU A 1 210 ? -16.940 4.450 -0.047 1.00 69.31 210 GLU A N 1
ATOM 1767 C CA . GLU A 1 210 ? -17.558 5.596 -0.742 1.00 69.31 210 GLU A CA 1
ATOM 1768 C C . GLU A 1 210 ? -16.535 6.475 -1.480 1.00 69.31 210 GLU A C 1
ATOM 1770 O O . GLU A 1 210 ? -16.879 7.158 -2.443 1.00 69.31 210 GLU A O 1
ATOM 1775 N N . LYS A 1 211 ? -15.277 6.502 -1.025 1.00 63.72 211 LYS A N 1
ATOM 1776 C CA . LYS A 1 211 ? -14.215 7.308 -1.642 1.00 63.72 211 LYS A CA 1
ATOM 1777 C C . LYS A 1 211 ? -13.513 6.620 -2.810 1.00 63.72 211 LYS A C 1
ATOM 1779 O O . LYS A 1 211 ? -12.740 7.285 -3.497 1.00 63.72 211 LYS A O 1
ATOM 1784 N N . ILE A 1 212 ? -13.732 5.324 -3.014 1.00 56.97 212 ILE A N 1
ATOM 1785 C CA . ILE A 1 212 ? -12.887 4.488 -3.862 1.00 56.97 212 ILE A CA 1
ATOM 1786 C C . ILE A 1 212 ? -13.753 3.434 -4.573 1.00 56.97 212 ILE A C 1
ATOM 1788 O O . ILE A 1 212 ? -14.223 2.484 -3.953 1.00 56.97 212 ILE A O 1
ATOM 1792 N N . GLU A 1 213 ? -13.918 3.548 -5.892 1.00 48.56 213 GLU A N 1
ATOM 1793 C CA . GLU A 1 213 ? -14.638 2.554 -6.702 1.00 48.56 213 GLU A CA 1
ATOM 1794 C C . GLU A 1 213 ? -13.803 2.081 -7.900 1.00 48.56 213 GLU A C 1
ATOM 1796 O O . GLU A 1 213 ? -13.416 2.883 -8.748 1.00 48.56 213 GLU A O 1
ATOM 1801 N N . ALA A 1 214 ? -13.573 0.766 -8.008 1.00 48.66 214 ALA A N 1
ATOM 1802 C CA . ALA A 1 214 ? -13.226 0.081 -9.257 1.00 48.66 214 ALA A CA 1
ATOM 1803 C C . ALA A 1 214 ? -13.429 -1.443 -9.129 1.00 48.66 214 ALA A C 1
ATOM 1805 O O . ALA A 1 214 ? -13.233 -2.019 -8.062 1.00 48.66 214 ALA A O 1
ATOM 1806 N N . ARG A 1 215 ? -13.792 -2.111 -10.233 1.00 48.88 215 ARG A N 1
ATOM 1807 C CA . ARG A 1 215 ? -13.851 -3.580 -10.355 1.00 48.88 215 ARG A CA 1
ATOM 1808 C C . ARG A 1 215 ? -13.005 -4.020 -11.549 1.00 48.88 215 ARG A C 1
ATOM 1810 O O . ARG A 1 215 ? -13.476 -3.973 -12.680 1.00 48.88 215 ARG A O 1
ATOM 1817 N N . PHE A 1 216 ? -11.774 -4.452 -11.295 1.00 54.03 216 PHE A N 1
ATOM 1818 C CA . PHE A 1 216 ? -10.900 -5.066 -12.299 1.00 54.03 216 PHE A CA 1
ATOM 1819 C C . PHE A 1 216 ? -10.187 -6.279 -11.701 1.00 54.03 216 PHE A C 1
ATOM 1821 O O . PHE A 1 216 ? -9.958 -6.327 -10.491 1.00 54.03 216 PHE A O 1
ATOM 1828 N N . SER A 1 217 ? -9.807 -7.246 -12.541 1.00 70.75 217 SER A N 1
ATOM 1829 C CA . SER A 1 217 ? -8.827 -8.255 -12.135 1.00 70.75 217 SER A CA 1
ATOM 1830 C C . SER A 1 217 ? -7.447 -7.594 -11.987 1.00 70.75 217 SER A C 1
ATOM 1832 O O . SER A 1 217 ? -7.092 -6.701 -12.762 1.00 70.75 217 SER A O 1
ATOM 1834 N N . VAL A 1 218 ? -6.659 -8.013 -10.988 1.00 75.38 218 VAL A N 1
ATOM 1835 C CA . VAL A 1 218 ? -5.346 -7.408 -10.674 1.00 75.38 218 VAL A CA 1
ATOM 1836 C C . VAL A 1 218 ? -4.412 -7.423 -11.882 1.00 75.38 218 VAL A C 1
ATOM 1838 O O . VAL A 1 218 ? -3.782 -6.417 -12.209 1.00 75.38 218 VAL A O 1
ATOM 1841 N N . LEU A 1 219 ? -4.352 -8.565 -12.570 1.00 76.12 219 LEU A N 1
ATOM 1842 C CA . LEU A 1 219 ? -3.464 -8.773 -13.707 1.00 76.12 219 LEU A CA 1
ATOM 1843 C C . LEU A 1 219 ? -3.833 -7.877 -14.894 1.00 76.12 219 LEU A C 1
ATOM 1845 O O . LEU A 1 219 ? -2.957 -7.244 -15.478 1.00 76.12 219 LEU A O 1
ATOM 1849 N N . GLU A 1 220 ? -5.113 -7.820 -15.265 1.00 82.06 220 GLU A N 1
ATOM 1850 C CA . GLU A 1 220 ? -5.562 -7.021 -16.411 1.00 82.06 220 GLU A CA 1
ATOM 1851 C C . GLU A 1 220 ? -5.444 -5.528 -16.130 1.00 82.06 220 GLU A C 1
ATOM 1853 O O . GLU A 1 220 ? -5.027 -4.776 -17.011 1.00 82.06 220 GLU A O 1
ATOM 1858 N N . PHE A 1 221 ? -5.746 -5.105 -14.898 1.00 86.88 221 PHE A N 1
ATOM 1859 C CA . PHE A 1 221 ? -5.577 -3.719 -14.482 1.00 86.88 221 PHE A CA 1
ATOM 1860 C C . PHE A 1 221 ? -4.129 -3.263 -14.662 1.00 86.88 221 PHE A C 1
ATOM 1862 O O . PHE A 1 221 ? -3.878 -2.278 -15.359 1.00 86.88 221 PHE A O 1
ATOM 1869 N N . PHE A 1 222 ? -3.168 -3.994 -14.086 1.00 86.19 222 PHE A N 1
ATOM 1870 C CA . PHE A 1 222 ? -1.767 -3.590 -14.171 1.00 86.19 222 PHE A CA 1
ATOM 1871 C C . PHE A 1 222 ? -1.219 -3.697 -15.589 1.00 86.19 222 PHE A C 1
ATOM 1873 O O . PHE A 1 222 ? -0.527 -2.780 -16.015 1.00 86.19 222 PHE A O 1
ATOM 1880 N N . LYS A 1 223 ? -1.590 -4.725 -16.366 1.00 86.38 223 LYS A N 1
ATOM 1881 C CA . LYS A 1 223 ? -1.228 -4.784 -17.792 1.00 86.38 223 LYS A CA 1
ATOM 1882 C C . LYS A 1 223 ? -1.720 -3.552 -18.550 1.00 86.38 223 LYS A C 1
ATOM 1884 O O . LYS A 1 223 ? -0.949 -2.937 -19.274 1.00 86.38 223 LYS A O 1
ATOM 1889 N N . LYS A 1 224 ? -2.980 -3.154 -18.349 1.00 87.44 224 LYS A N 1
ATOM 1890 C CA . LYS A 1 224 ? -3.557 -1.976 -19.006 1.00 87.44 224 LYS A CA 1
ATOM 1891 C C . LYS A 1 224 ? -2.828 -0.688 -18.617 1.00 87.44 224 LYS A C 1
ATOM 1893 O O . LYS A 1 224 ? -2.462 0.091 -19.490 1.00 87.44 224 LYS A O 1
ATOM 1898 N N . ARG A 1 225 ? -2.605 -0.464 -17.320 1.00 88.75 225 ARG A N 1
ATOM 1899 C CA . ARG A 1 225 ? -1.943 0.753 -16.827 1.00 88.75 225 ARG A CA 1
ATOM 1900 C C . ARG A 1 225 ? -0.476 0.828 -17.261 1.00 88.75 225 ARG A C 1
ATOM 1902 O O . ARG A 1 225 ? -0.022 1.890 -17.670 1.00 88.75 225 ARG A O 1
ATOM 1909 N N . ILE A 1 226 ? 0.238 -0.300 -17.242 1.00 85.81 226 ILE A N 1
ATOM 1910 C CA . ILE A 1 226 ? 1.614 -0.386 -17.750 1.00 85.81 226 ILE A CA 1
ATOM 1911 C C . ILE A 1 226 ? 1.654 -0.123 -19.258 1.00 85.81 226 ILE A C 1
ATOM 1913 O O . ILE A 1 226 ? 2.552 0.577 -19.711 1.00 85.81 226 ILE A O 1
ATOM 1917 N N . ASP A 1 227 ? 0.678 -0.601 -20.031 1.00 85.88 227 ASP A N 1
ATOM 1918 C CA . ASP A 1 227 ? 0.611 -0.338 -21.476 1.00 85.88 227 ASP A CA 1
ATOM 1919 C C . ASP A 1 227 ? 0.387 1.134 -21.811 1.00 85.88 227 ASP A C 1
ATOM 1921 O O . ASP A 1 227 ? 0.952 1.636 -22.782 1.00 85.88 227 ASP A O 1
ATOM 1925 N N . GLU A 1 228 ? -0.416 1.826 -21.006 1.00 84.94 228 GLU A N 1
ATOM 1926 C CA . GLU A 1 228 ? -0.672 3.259 -21.156 1.00 84.94 228 GLU A CA 1
ATOM 1927 C C . GLU A 1 228 ? 0.561 4.103 -20.783 1.00 84.94 228 GLU A C 1
ATOM 1929 O O . GLU A 1 228 ? 0.869 5.079 -21.472 1.00 84.94 228 GLU A O 1
ATOM 1934 N N . ASP A 1 229 ? 1.293 3.716 -19.733 1.00 83.25 229 ASP A N 1
ATOM 1935 C CA . ASP A 1 229 ? 2.495 4.427 -19.276 1.00 83.25 229 ASP A CA 1
ATOM 1936 C C . ASP A 1 229 ? 3.749 4.091 -20.114 1.00 83.25 229 ASP A C 1
ATOM 1938 O O . ASP A 1 229 ? 4.629 4.939 -20.300 1.00 83.25 229 ASP A O 1
ATOM 1942 N N . TYR A 1 230 ? 3.830 2.863 -20.637 1.00 80.31 230 TYR A N 1
ATOM 1943 C CA . TYR A 1 230 ? 4.961 2.304 -21.385 1.00 80.31 230 TYR A CA 1
ATOM 1944 C C . TYR A 1 230 ? 4.482 1.607 -22.677 1.00 80.31 230 TYR A C 1
ATOM 1946 O O . TYR A 1 230 ? 4.571 0.378 -22.808 1.00 80.31 230 TYR A O 1
ATOM 1954 N N . PRO A 1 231 ? 3.982 2.373 -23.666 1.00 78.00 231 PRO A N 1
ATOM 1955 C CA . PRO A 1 231 ? 3.559 1.810 -24.942 1.00 78.00 231 PRO A CA 1
ATOM 1956 C C . PRO A 1 231 ? 4.753 1.180 -25.670 1.00 78.00 231 PRO A C 1
ATOM 1958 O O . PRO A 1 231 ? 5.862 1.717 -25.650 1.00 78.00 231 PRO A O 1
ATOM 1961 N N . LEU A 1 232 ? 4.526 0.045 -26.337 1.00 70.75 232 LEU A N 1
ATOM 1962 C CA . LEU A 1 232 ? 5.551 -0.602 -27.157 1.00 70.75 232 LEU A CA 1
ATOM 1963 C C . LEU A 1 232 ? 5.932 0.330 -28.313 1.00 70.75 232 LEU A C 1
ATOM 1965 O O . LEU A 1 232 ? 5.133 0.561 -29.221 1.00 70.75 232 LEU A O 1
ATOM 1969 N N . ALA A 1 233 ? 7.152 0.865 -28.286 1.00 61.94 233 ALA A N 1
ATOM 1970 C CA . ALA A 1 233 ? 7.747 1.468 -29.470 1.00 61.94 233 ALA A CA 1
ATOM 1971 C C . ALA A 1 233 ? 8.074 0.347 -30.471 1.00 61.94 233 ALA A C 1
ATOM 1973 O O . ALA A 1 233 ? 8.522 -0.731 -30.080 1.00 61.94 233 ALA A O 1
ATOM 1974 N N . ASN A 1 234 ? 7.820 0.577 -31.759 1.00 50.53 234 ASN A N 1
ATOM 1975 C CA . ASN A 1 234 ? 8.058 -0.416 -32.805 1.00 50.53 234 ASN A CA 1
ATOM 1976 C C . ASN A 1 234 ? 9.514 -0.936 -32.783 1.00 50.53 234 ASN A C 1
ATOM 1978 O O . ASN A 1 234 ? 10.441 -0.185 -33.057 1.00 50.53 234 ASN A O 1
ATOM 1982 N N . ASN A 1 235 ? 9.654 -2.243 -32.535 1.00 49.75 235 ASN A N 1
ATOM 1983 C CA . ASN A 1 235 ? 10.737 -3.146 -32.943 1.00 49.75 235 ASN A CA 1
ATOM 1984 C C . ASN A 1 235 ? 12.196 -2.768 -32.622 1.00 49.75 235 ASN A C 1
ATOM 1986 O O . ASN A 1 235 ? 12.958 -2.459 -33.529 1.00 49.75 235 ASN A O 1
ATOM 1990 N N . GLU A 1 236 ? 12.642 -3.041 -31.396 1.00 52.91 236 GLU A N 1
ATOM 1991 C CA . GLU A 1 236 ? 13.973 -3.633 -31.176 1.00 52.91 236 GLU A CA 1
ATOM 1992 C C . GLU A 1 236 ? 13.924 -4.617 -29.998 1.00 52.91 236 GLU A C 1
ATOM 1994 O O . GLU A 1 236 ? 14.235 -4.258 -28.864 1.00 52.91 236 GLU A O 1
ATOM 1999 N N . ARG A 1 237 ? 13.547 -5.879 -30.254 1.00 53.94 237 ARG A N 1
ATOM 2000 C CA . ARG A 1 237 ? 13.729 -6.942 -29.251 1.00 53.94 237 ARG A CA 1
ATOM 2001 C C . ARG A 1 237 ? 15.203 -7.014 -28.864 1.00 53.94 237 ARG A C 1
ATOM 2003 O O . ARG A 1 237 ? 16.062 -7.088 -29.743 1.00 53.94 237 ARG A O 1
ATOM 2010 N N . MET A 1 238 ? 15.482 -7.004 -27.567 1.00 55.59 238 MET A N 1
ATOM 2011 C CA . MET A 1 238 ? 16.831 -7.215 -27.066 1.00 55.59 238 MET A CA 1
ATOM 2012 C C . MET A 1 238 ? 17.399 -8.583 -27.448 1.00 55.59 238 MET A C 1
ATOM 2014 O O . MET A 1 238 ? 16.669 -9.553 -27.648 1.00 55.59 238 MET A O 1
ATOM 2018 N N . ASN A 1 239 ? 18.725 -8.651 -27.561 1.00 61.09 239 ASN A N 1
ATOM 2019 C CA . ASN A 1 239 ? 19.413 -9.920 -27.747 1.00 61.09 239 ASN A CA 1
ATOM 2020 C C . ASN A 1 239 ? 19.507 -10.679 -26.405 1.00 61.09 239 ASN A C 1
ATOM 2022 O O . ASN A 1 239 ? 19.395 -10.104 -25.324 1.00 61.09 239 ASN A O 1
ATOM 2026 N N . LYS A 1 240 ? 19.756 -11.987 -26.487 1.00 63.34 240 LYS A N 1
ATOM 2027 C CA . LYS A 1 240 ? 19.793 -12.893 -25.330 1.00 63.34 240 LYS A CA 1
ATOM 2028 C C . LYS A 1 240 ? 20.893 -12.563 -24.306 1.00 63.34 240 LYS A C 1
ATOM 2030 O O . LYS A 1 240 ? 20.718 -12.815 -23.123 1.00 63.34 240 LYS A O 1
ATOM 2035 N N . MET A 1 241 ? 22.015 -11.992 -24.746 1.00 60.09 241 MET A N 1
ATOM 2036 C CA . MET A 1 241 ? 23.120 -11.617 -23.856 1.00 60.09 241 MET A CA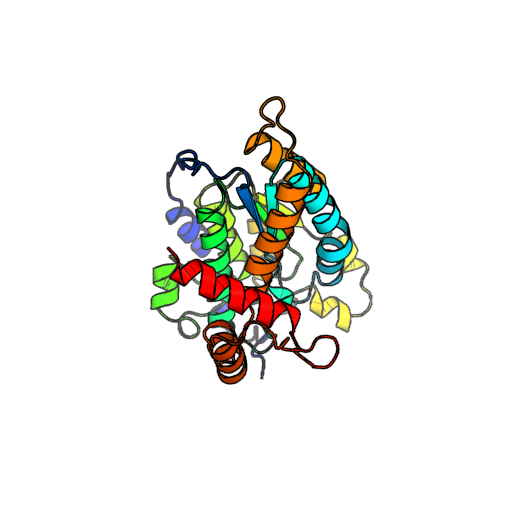 1
ATOM 2037 C C . MET A 1 241 ? 22.744 -10.420 -22.978 1.00 60.09 241 MET A C 1
ATOM 2039 O O . MET A 1 241 ? 23.025 -10.412 -21.781 1.00 60.09 241 MET A O 1
ATOM 2043 N N . ASP A 1 242 ? 22.060 -9.441 -23.564 1.00 57.12 242 ASP A N 1
ATOM 2044 C CA . ASP A 1 242 ? 21.524 -8.304 -22.829 1.00 57.12 242 ASP A CA 1
ATOM 2045 C C . ASP A 1 242 ? 20.399 -8.760 -21.882 1.00 57.12 242 ASP A C 1
ATOM 2047 O O . ASP A 1 242 ? 20.322 -8.278 -20.755 1.00 57.12 242 ASP A O 1
ATOM 2051 N N . GLU A 1 243 ? 19.540 -9.706 -22.284 1.00 57.50 243 GLU A N 1
ATOM 2052 C CA . GLU A 1 243 ? 18.531 -10.299 -21.385 1.00 57.50 243 GLU A CA 1
ATOM 2053 C C . GLU A 1 243 ? 19.176 -10.949 -20.150 1.00 57.50 243 GLU A C 1
ATOM 2055 O O . GLU A 1 243 ? 18.741 -10.687 -19.026 1.00 57.50 243 GLU A O 1
ATOM 2060 N N . ASP A 1 244 ? 20.235 -11.743 -20.339 1.00 62.34 244 ASP A N 1
ATOM 2061 C CA . ASP A 1 244 ? 20.942 -12.427 -19.251 1.00 62.34 244 ASP A CA 1
ATOM 2062 C C . ASP A 1 244 ? 21.608 -11.421 -18.290 1.00 62.34 244 ASP A C 1
ATOM 2064 O O . ASP A 1 244 ? 21.422 -11.506 -17.072 1.00 62.34 244 ASP A O 1
ATOM 2068 N N . LEU A 1 245 ? 22.321 -10.414 -18.811 1.00 62.66 245 LEU A N 1
ATOM 2069 C CA . LEU A 1 245 ? 22.937 -9.352 -17.998 1.00 62.66 245 LEU A CA 1
ATOM 2070 C C . LEU A 1 245 ? 21.897 -8.579 -17.173 1.00 62.66 245 LEU A C 1
ATOM 2072 O O . LEU A 1 245 ? 22.110 -8.315 -15.990 1.00 62.66 245 LEU A O 1
ATOM 2076 N N . ASN A 1 246 ? 20.738 -8.279 -17.761 1.00 60.16 246 ASN A N 1
ATOM 2077 C CA . ASN A 1 246 ? 19.675 -7.561 -17.062 1.00 60.16 246 ASN A CA 1
ATOM 2078 C C . ASN A 1 246 ? 18.974 -8.425 -16.002 1.00 60.16 246 ASN A C 1
ATOM 2080 O O . ASN A 1 246 ? 18.614 -7.915 -14.939 1.00 60.16 246 ASN A O 1
ATOM 2084 N N . GLN A 1 247 ? 18.813 -9.735 -16.233 1.00 61.88 247 GLN A N 1
ATOM 2085 C CA . GLN A 1 247 ? 18.346 -10.657 -15.189 1.00 61.88 247 GLN A CA 1
ATOM 2086 C C . GLN A 1 247 ? 19.313 -10.685 -14.003 1.00 61.88 247 GLN A C 1
ATOM 2088 O O . GLN A 1 247 ? 18.867 -10.678 -12.851 1.00 61.88 247 GLN A O 1
ATOM 2093 N N . HIS A 1 248 ? 20.621 -10.665 -14.271 1.00 67.69 248 HIS A N 1
ATOM 2094 C CA . HIS A 1 248 ? 21.634 -10.543 -13.231 1.00 67.69 248 HIS A CA 1
ATOM 2095 C C . HIS A 1 248 ? 21.500 -9.217 -12.468 1.00 67.69 248 HIS A C 1
ATOM 2097 O O . HIS A 1 248 ? 21.425 -9.249 -11.240 1.00 67.69 248 HIS A O 1
ATOM 2103 N N . ASP A 1 249 ? 21.360 -8.078 -13.148 1.00 63.41 249 ASP A N 1
ATOM 2104 C CA . ASP A 1 249 ? 21.192 -6.768 -12.503 1.00 63.41 249 ASP A CA 1
ATOM 2105 C C . ASP A 1 249 ? 19.918 -6.671 -11.648 1.00 63.41 249 ASP A C 1
ATOM 2107 O O . ASP A 1 249 ? 19.964 -6.213 -10.501 1.00 63.41 249 ASP A O 1
ATOM 2111 N N . ALA A 1 250 ? 18.777 -7.146 -12.153 1.00 61.69 250 ALA A N 1
ATOM 2112 C CA . ALA A 1 250 ? 17.517 -7.164 -11.409 1.00 61.69 250 ALA A CA 1
ATOM 2113 C C . ALA A 1 250 ? 17.600 -8.075 -10.173 1.00 61.69 250 ALA A C 1
ATOM 2115 O O . ALA A 1 250 ? 17.181 -7.699 -9.069 1.00 61.69 250 ALA A O 1
ATOM 2116 N N . PHE A 1 251 ? 18.194 -9.262 -10.337 1.00 67.81 251 PHE A N 1
ATOM 2117 C CA . PHE A 1 251 ? 18.467 -10.172 -9.231 1.00 67.81 251 PHE A CA 1
ATOM 2118 C C . PHE A 1 251 ? 19.344 -9.493 -8.173 1.00 67.81 251 PHE A C 1
ATOM 2120 O O . PHE A 1 251 ? 19.026 -9.557 -6.980 1.00 67.81 251 PHE A O 1
ATOM 2127 N N . MET A 1 252 ? 20.387 -8.773 -8.603 1.00 70.62 252 MET A N 1
ATOM 2128 C CA . MET A 1 252 ? 21.264 -8.026 -7.709 1.00 70.62 252 MET A CA 1
ATOM 2129 C C . MET A 1 252 ? 20.524 -6.943 -6.932 1.00 70.62 252 MET A C 1
ATOM 2131 O O . MET A 1 252 ? 20.592 -6.935 -5.705 1.00 70.62 252 MET A O 1
ATOM 2135 N N . GLN A 1 253 ? 19.770 -6.071 -7.606 1.00 62.75 253 GLN A N 1
ATOM 2136 C CA . GLN A 1 253 ? 19.050 -4.974 -6.950 1.00 62.75 253 GLN A CA 1
ATOM 2137 C C . GLN A 1 253 ? 18.023 -5.468 -5.921 1.00 62.75 253 GLN A C 1
ATOM 2139 O O . GLN A 1 253 ? 17.878 -4.858 -4.857 1.00 62.75 253 GLN A O 1
ATOM 2144 N N . SER A 1 254 ? 17.326 -6.574 -6.213 1.00 62.19 254 SER A N 1
ATOM 2145 C CA . SER A 1 254 ? 16.318 -7.133 -5.301 1.00 62.19 254 SER A CA 1
ATOM 2146 C C . SER A 1 254 ? 16.930 -7.719 -4.023 1.00 62.19 254 SER A C 1
ATOM 2148 O O . SER A 1 254 ? 16.359 -7.582 -2.943 1.00 62.19 254 SER A O 1
ATOM 2150 N N . ARG A 1 255 ? 18.104 -8.361 -4.119 1.00 65.94 255 ARG A N 1
ATOM 2151 C CA . ARG A 1 255 ? 18.719 -9.097 -3.002 1.00 65.94 255 ARG A CA 1
ATOM 2152 C C . ARG A 1 255 ? 19.771 -8.293 -2.250 1.00 65.94 255 ARG A C 1
ATOM 2154 O O . ARG A 1 255 ? 19.894 -8.484 -1.044 1.00 65.94 255 ARG A O 1
ATOM 2161 N N . ALA A 1 256 ? 20.498 -7.394 -2.916 1.00 63.41 256 ALA A N 1
ATOM 2162 C CA . ALA A 1 256 ? 21.565 -6.601 -2.304 1.00 63.41 256 ALA A CA 1
ATOM 2163 C C . ALA A 1 256 ? 21.042 -5.715 -1.164 1.00 63.41 256 ALA A C 1
ATOM 2165 O O . ALA A 1 256 ? 21.653 -5.653 -0.100 1.00 63.41 256 ALA A O 1
ATOM 2166 N N . ASN A 1 257 ? 19.873 -5.095 -1.348 1.00 61.44 257 ASN A N 1
ATOM 2167 C CA . ASN A 1 257 ? 19.268 -4.209 -0.347 1.00 61.44 257 ASN A CA 1
ATOM 2168 C C . ASN A 1 257 ? 18.782 -4.941 0.919 1.00 61.44 257 ASN A C 1
ATOM 2170 O O . ASN A 1 257 ? 18.495 -4.297 1.920 1.00 61.44 257 ASN A O 1
ATOM 2174 N N . LEU A 1 258 ? 18.704 -6.277 0.888 1.00 57.72 258 LEU A N 1
ATOM 2175 C CA . LEU A 1 258 ? 18.225 -7.109 1.997 1.00 57.72 258 LEU A CA 1
ATOM 2176 C C . LEU A 1 258 ? 19.365 -7.747 2.808 1.00 57.72 258 LEU A C 1
ATOM 2178 O O . LEU A 1 258 ? 19.109 -8.440 3.794 1.00 57.72 258 LEU A O 1
ATOM 2182 N N . VAL A 1 259 ? 20.627 -7.563 2.402 1.00 63.94 259 VAL A N 1
ATOM 2183 C CA . VAL A 1 259 ? 21.776 -8.133 3.119 1.00 63.94 259 VAL A CA 1
ATOM 2184 C C . VAL A 1 259 ? 22.142 -7.240 4.301 1.00 63.94 259 VAL A C 1
ATOM 2186 O O . VAL A 1 259 ? 22.778 -6.201 4.141 1.00 63.94 259 VAL A O 1
ATOM 2189 N N . LEU A 1 260 ? 21.762 -7.681 5.500 1.00 58.41 260 LEU A N 1
ATOM 2190 C CA . LEU A 1 260 ? 22.119 -7.053 6.772 1.00 58.41 260 LEU A CA 1
ATOM 2191 C C . LEU A 1 260 ? 23.239 -7.854 7.462 1.00 58.41 260 LEU A C 1
ATOM 2193 O O . LEU A 1 260 ? 23.143 -9.071 7.632 1.00 58.41 260 LEU A O 1
ATOM 2197 N N . GLY A 1 261 ? 24.314 -7.174 7.872 1.00 59.75 261 GLY A N 1
ATOM 2198 C CA . GLY A 1 261 ? 25.499 -7.809 8.471 1.00 59.75 261 GLY A CA 1
ATOM 2199 C C . GLY A 1 261 ? 26.416 -8.509 7.451 1.00 59.75 261 GLY A C 1
ATOM 2200 O O . GLY A 1 261 ? 26.303 -8.282 6.253 1.00 59.75 261 GLY A O 1
ATOM 2201 N N . ARG A 1 262 ? 27.345 -9.363 7.923 1.00 71.88 262 ARG A N 1
ATOM 2202 C CA . ARG A 1 262 ? 28.342 -10.116 7.105 1.00 71.88 262 ARG A CA 1
ATOM 2203 C C . ARG A 1 262 ? 29.515 -9.300 6.534 1.00 71.88 262 ARG A C 1
ATOM 2205 O O . ARG A 1 262 ? 30.151 -9.728 5.570 1.00 71.88 262 ARG A O 1
ATOM 2212 N N . GLN A 1 263 ? 29.855 -8.183 7.177 1.00 77.31 263 GLN A N 1
ATOM 2213 C CA . GLN A 1 263 ? 30.962 -7.308 6.768 1.00 77.31 263 GLN A CA 1
ATOM 2214 C C . GLN A 1 263 ? 32.307 -8.042 6.670 1.00 77.31 263 GLN A C 1
ATOM 2216 O O . GLN A 1 263 ? 33.045 -7.838 5.712 1.00 77.31 263 GLN A O 1
ATOM 2221 N N . ASP A 1 264 ? 32.593 -8.977 7.580 1.00 79.94 264 ASP A N 1
ATOM 2222 C CA . ASP A 1 264 ? 33.834 -9.761 7.532 1.00 79.94 264 ASP A CA 1
ATOM 2223 C C . ASP A 1 264 ? 33.912 -10.683 6.309 1.00 79.94 264 ASP A C 1
ATOM 2225 O O . ASP A 1 264 ? 34.982 -10.867 5.730 1.00 79.94 264 ASP A O 1
ATOM 2229 N N . THR A 1 265 ? 32.784 -11.269 5.894 1.00 83.12 265 THR A N 1
ATOM 2230 C CA . THR A 1 265 ? 32.714 -12.117 4.696 1.00 83.12 265 THR A CA 1
ATOM 2231 C C . THR A 1 265 ? 32.889 -11.277 3.437 1.00 83.12 265 THR A C 1
ATOM 2233 O O . THR A 1 265 ? 33.708 -11.629 2.593 1.00 83.12 265 THR A O 1
ATOM 2236 N N . LEU A 1 266 ? 32.179 -10.149 3.335 1.00 83.31 266 LEU A N 1
ATOM 2237 C CA . LEU A 1 266 ? 32.313 -9.219 2.211 1.00 83.31 266 LEU A CA 1
ATOM 2238 C C . LEU A 1 266 ? 33.748 -8.692 2.100 1.00 83.31 266 LEU A C 1
ATOM 2240 O O . LEU A 1 266 ? 34.336 -8.744 1.024 1.00 83.31 266 LEU A O 1
ATOM 2244 N N . LYS A 1 267 ? 34.358 -8.291 3.222 1.00 83.69 267 LYS A N 1
ATOM 2245 C CA . LYS A 1 267 ? 35.748 -7.824 3.273 1.00 83.69 267 LYS A CA 1
ATOM 2246 C C . LYS A 1 267 ? 36.733 -8.889 2.790 1.00 83.69 267 LYS A C 1
ATOM 2248 O O . LYS A 1 267 ? 37.604 -8.574 1.989 1.00 83.69 267 LYS A O 1
ATOM 2253 N N . LYS A 1 268 ? 36.575 -10.152 3.210 1.00 85.50 268 LYS A N 1
ATOM 2254 C CA . LYS A 1 268 ? 37.420 -11.270 2.742 1.00 85.50 268 LYS A CA 1
ATOM 2255 C C . LYS A 1 268 ? 37.326 -11.484 1.233 1.00 85.50 268 LYS A C 1
ATOM 2257 O O . LYS A 1 268 ? 38.349 -11.739 0.603 1.00 85.50 268 LYS A O 1
ATOM 2262 N N . ILE A 1 269 ? 36.122 -11.390 0.667 1.00 87.12 269 ILE A N 1
ATOM 2263 C CA . ILE A 1 269 ? 35.926 -11.544 -0.778 1.00 87.12 269 ILE A CA 1
ATOM 2264 C C . ILE A 1 269 ? 36.538 -10.350 -1.525 1.00 87.12 269 ILE A C 1
ATOM 2266 O O . ILE A 1 269 ? 37.255 -10.558 -2.496 1.00 87.12 269 ILE A O 1
ATOM 2270 N N . MET A 1 270 ? 36.344 -9.119 -1.039 1.00 82.75 270 MET A N 1
ATOM 2271 C CA . MET A 1 270 ? 36.952 -7.917 -1.631 1.00 82.75 270 MET A CA 1
ATOM 2272 C C . MET A 1 270 ? 38.482 -7.984 -1.624 1.00 82.75 270 MET A C 1
ATOM 2274 O O . MET A 1 270 ? 39.101 -7.796 -2.663 1.00 82.75 270 MET A O 1
ATOM 2278 N N . THR A 1 271 ? 39.096 -8.353 -0.494 1.00 85.38 271 THR A N 1
ATOM 2279 C CA . THR A 1 271 ? 40.555 -8.535 -0.405 1.00 85.38 271 THR A CA 1
ATOM 2280 C C . THR A 1 271 ? 41.065 -9.595 -1.380 1.00 85.38 271 THR A C 1
ATOM 2282 O O . THR A 1 271 ? 42.167 -9.473 -1.906 1.00 85.38 271 THR A O 1
ATOM 2285 N N . TYR A 1 272 ? 40.281 -10.645 -1.626 1.00 85.62 272 TYR A N 1
ATOM 2286 C CA . TYR A 1 272 ? 40.624 -11.652 -2.621 1.00 85.62 272 TYR A CA 1
ATOM 2287 C C . TYR A 1 272 ? 40.537 -11.100 -4.054 1.00 85.62 272 TYR A C 1
ATOM 2289 O O . TYR A 1 272 ? 41.470 -11.323 -4.822 1.00 85.62 272 TYR A O 1
ATOM 2297 N N . LEU A 1 273 ? 39.488 -10.341 -4.394 1.00 81.62 273 LEU A N 1
ATOM 2298 C CA . LEU A 1 273 ? 39.333 -9.705 -5.712 1.00 81.62 273 LEU A CA 1
ATOM 2299 C C . LEU A 1 273 ? 40.413 -8.652 -6.003 1.00 81.62 273 LEU A C 1
ATOM 2301 O O . LEU A 1 273 ? 40.816 -8.496 -7.149 1.00 81.62 273 LEU A O 1
ATOM 2305 N N . GLU A 1 274 ? 40.887 -7.949 -4.974 1.00 80.94 274 GLU A N 1
ATOM 2306 C CA . GLU A 1 274 ? 41.969 -6.957 -5.067 1.00 80.94 274 GLU A CA 1
ATOM 2307 C C . GLU A 1 274 ? 43.369 -7.597 -5.098 1.00 80.94 274 GLU A C 1
ATOM 2309 O O . GLU A 1 274 ? 44.354 -6.926 -5.404 1.00 80.94 274 GLU A O 1
ATOM 2314 N N . SER A 1 275 ? 43.490 -8.886 -4.762 1.00 78.62 275 SER A N 1
ATOM 2315 C CA . SER A 1 275 ? 44.777 -9.582 -4.759 1.00 78.62 275 SER A CA 1
ATOM 2316 C C . SER A 1 275 ? 45.169 -10.041 -6.166 1.00 78.62 275 SER A C 1
ATOM 2318 O O . SER A 1 275 ? 44.351 -10.611 -6.883 1.00 78.62 275 SER A O 1
ATOM 2320 N N . ASP A 1 276 ? 46.440 -9.869 -6.545 1.00 66.44 276 ASP A N 1
ATOM 2321 C CA . ASP A 1 276 ? 46.993 -10.285 -7.848 1.00 66.44 276 ASP A CA 1
ATOM 2322 C C . ASP A 1 276 ? 47.218 -11.815 -7.919 1.00 66.44 276 ASP A C 1
ATOM 2324 O O . ASP A 1 276 ? 48.306 -12.328 -8.176 1.00 66.44 276 ASP A O 1
ATOM 2328 N N . ARG A 1 277 ? 46.178 -12.585 -7.577 1.00 63.56 277 ARG A N 1
ATOM 2329 C CA . ARG A 1 277 ? 46.170 -14.052 -7.543 1.00 63.56 277 ARG A CA 1
ATOM 2330 C C . ARG A 1 277 ? 45.426 -14.593 -8.757 1.00 63.56 277 ARG A C 1
ATOM 2332 O O . ARG A 1 277 ? 44.372 -15.208 -8.623 1.00 63.56 277 ARG A O 1
ATOM 2339 N N . GLN A 1 278 ? 46.000 -14.415 -9.944 1.00 58.78 278 GLN A N 1
ATOM 2340 C CA . GLN A 1 278 ? 45.381 -14.774 -11.232 1.00 58.78 278 GLN A CA 1
ATOM 2341 C C . GLN A 1 278 ? 45.082 -16.283 -11.432 1.00 58.78 278 GLN A C 1
ATOM 2343 O O . GLN A 1 278 ? 44.599 -16.673 -12.491 1.00 58.78 278 GLN A O 1
ATOM 2348 N N . SER A 1 279 ? 45.337 -17.164 -10.451 1.00 66.62 279 SER A N 1
ATOM 2349 C CA . SER A 1 279 ? 45.195 -18.625 -10.621 1.00 66.62 279 SER A CA 1
ATOM 2350 C C . SER A 1 279 ? 44.501 -19.392 -9.486 1.00 66.62 279 SER A C 1
ATOM 2352 O O . SER A 1 279 ? 44.473 -20.618 -9.532 1.00 66.62 279 SER A O 1
ATOM 2354 N N . GLN A 1 280 ? 43.947 -18.739 -8.459 1.00 79.12 280 GLN A N 1
ATOM 2355 C CA . GLN A 1 280 ? 43.252 -19.448 -7.368 1.00 79.12 280 GLN A CA 1
ATOM 2356 C C . GLN A 1 280 ? 41.771 -19.110 -7.373 1.00 79.12 280 GLN A C 1
ATOM 2358 O O . GLN A 1 280 ? 41.454 -17.951 -7.171 1.00 79.12 280 GLN A O 1
ATOM 2363 N N . SER A 1 281 ? 40.868 -20.082 -7.539 1.00 82.94 281 SER A N 1
ATOM 2364 C CA . SER A 1 281 ? 39.418 -19.867 -7.404 1.00 82.94 281 SER A CA 1
ATOM 2365 C C . SER A 1 281 ? 38.997 -19.770 -5.932 1.00 82.94 281 SER A C 1
ATOM 2367 O O . SER A 1 281 ? 39.355 -20.627 -5.124 1.00 82.94 281 SER A O 1
ATOM 2369 N N . MET A 1 282 ? 38.199 -18.761 -5.578 1.00 83.88 282 MET A N 1
ATOM 2370 C CA . MET A 1 282 ? 37.534 -18.679 -4.273 1.00 83.88 282 MET A CA 1
ATOM 2371 C C . MET A 1 282 ? 36.187 -19.410 -4.311 1.00 83.88 282 MET A C 1
ATOM 2373 O O . MET A 1 282 ? 35.419 -19.269 -5.259 1.00 83.88 282 MET A O 1
ATOM 2377 N N . ILE A 1 283 ? 35.878 -20.162 -3.251 1.00 87.50 283 ILE A N 1
ATOM 2378 C CA . ILE A 1 283 ? 34.604 -20.874 -3.099 1.00 87.50 283 ILE A CA 1
ATOM 2379 C C . ILE A 1 283 ? 33.866 -20.317 -1.880 1.00 87.50 283 ILE A C 1
ATOM 2381 O O . ILE A 1 283 ? 34.402 -20.302 -0.772 1.00 87.50 283 ILE A O 1
ATOM 2385 N N . LEU A 1 284 ? 32.615 -19.892 -2.076 1.00 84.50 284 LEU A N 1
ATOM 2386 C CA . LEU A 1 284 ? 31.712 -19.497 -0.996 1.00 84.50 284 LEU A CA 1
ATOM 2387 C C . LEU A 1 284 ? 30.820 -20.683 -0.605 1.00 84.50 284 LEU A C 1
ATOM 2389 O O . LEU A 1 284 ? 29.905 -21.050 -1.341 1.00 84.50 284 LEU A O 1
ATOM 2393 N N . VAL A 1 285 ? 31.072 -21.269 0.567 1.00 89.38 285 VAL A N 1
ATOM 2394 C CA . VAL A 1 285 ? 30.347 -22.449 1.070 1.00 89.38 285 VAL A CA 1
ATOM 2395 C C . VAL A 1 285 ? 29.366 -22.055 2.176 1.00 89.38 285 VAL A C 1
ATOM 2397 O O . VAL A 1 285 ? 29.641 -21.175 2.989 1.00 89.38 285 VAL A O 1
ATOM 2400 N N . GLY A 1 286 ? 28.210 -22.715 2.204 1.00 83.88 286 GLY A N 1
ATOM 2401 C CA . GLY A 1 286 ? 27.187 -22.572 3.239 1.00 83.88 286 GLY A CA 1
ATOM 2402 C C . GLY A 1 286 ? 25.929 -23.361 2.882 1.00 83.88 286 GLY A C 1
ATOM 2403 O O . GLY A 1 286 ? 25.748 -23.732 1.719 1.00 83.88 286 GLY A O 1
ATOM 2404 N N . ASP A 1 287 ? 25.049 -23.583 3.853 1.00 80.56 287 ASP A N 1
ATOM 2405 C CA . ASP A 1 287 ? 23.818 -24.360 3.666 1.00 80.56 287 ASP A CA 1
ATOM 2406 C C . ASP A 1 287 ? 22.840 -23.710 2.673 1.00 80.56 287 ASP A C 1
ATOM 2408 O O . ASP A 1 287 ? 22.931 -22.521 2.341 1.00 80.56 287 ASP A O 1
ATOM 2412 N N . SER A 1 288 ? 21.893 -24.484 2.139 1.00 74.88 288 SER A N 1
ATOM 2413 C CA . SER A 1 288 ? 20.822 -23.916 1.308 1.00 74.88 288 SER A CA 1
ATOM 2414 C C . SER A 1 288 ? 20.076 -22.819 2.080 1.00 74.88 288 SER A C 1
ATOM 2416 O O . SER A 1 288 ? 19.830 -22.950 3.274 1.00 74.88 288 SER A O 1
ATOM 2418 N N . GLY A 1 289 ? 19.773 -21.696 1.423 1.00 72.62 289 GLY A N 1
ATOM 2419 C CA . GLY A 1 289 ? 19.147 -20.542 2.081 1.00 72.62 289 GLY A CA 1
ATOM 2420 C C . GLY A 1 289 ? 20.076 -19.688 2.958 1.00 72.62 289 GLY A C 1
ATOM 2421 O O . GLY A 1 289 ? 19.648 -18.638 3.424 1.00 72.62 289 GLY A O 1
ATOM 2422 N N . SER A 1 290 ? 21.363 -20.029 3.113 1.00 77.25 290 SER A N 1
ATOM 2423 C CA . SER A 1 290 ? 22.322 -19.260 3.935 1.00 77.25 290 SER A CA 1
ATOM 2424 C C . SER A 1 290 ? 22.690 -17.866 3.387 1.00 77.25 290 SER A C 1
ATOM 2426 O O . SER A 1 290 ? 23.582 -17.207 3.921 1.00 77.25 290 SER A O 1
ATOM 2428 N N . GLY A 1 291 ? 22.057 -17.429 2.293 1.00 72.75 291 GLY A N 1
ATOM 2429 C CA . GLY A 1 291 ? 22.259 -16.106 1.700 1.00 72.75 291 GLY A CA 1
ATOM 2430 C C . GLY A 1 291 ? 23.449 -15.974 0.744 1.00 72.75 291 GLY A C 1
ATOM 2431 O O . GLY A 1 291 ? 23.812 -14.852 0.413 1.00 72.75 291 GLY A O 1
ATOM 2432 N N . LYS A 1 292 ? 24.047 -17.075 0.260 1.00 85.06 292 LYS A N 1
ATOM 2433 C CA . LYS A 1 292 ? 25.216 -17.045 -0.654 1.00 85.06 292 LYS A CA 1
ATOM 2434 C C . LYS A 1 292 ? 25.001 -16.149 -1.880 1.00 85.06 292 LYS A C 1
ATOM 2436 O O . LYS A 1 292 ? 25.805 -15.260 -2.138 1.00 85.06 292 LYS A O 1
ATOM 2441 N N . SER A 1 293 ? 23.892 -16.344 -2.595 1.00 79.00 293 SER A N 1
ATOM 2442 C CA . SER A 1 293 ? 23.566 -15.550 -3.788 1.00 79.00 293 SER A CA 1
ATOM 2443 C C . SER A 1 293 ? 23.301 -14.081 -3.453 1.00 79.00 293 SER A C 1
ATOM 2445 O O . SER A 1 293 ? 23.664 -13.206 -4.230 1.00 79.00 293 SER A O 1
ATOM 2447 N N . SER A 1 294 ? 22.734 -13.796 -2.277 1.00 77.31 294 SER A N 1
ATOM 2448 C CA . SER A 1 294 ? 22.517 -12.425 -1.804 1.00 77.31 294 SER A CA 1
ATOM 2449 C C . SER A 1 294 ? 23.834 -11.724 -1.454 1.00 77.31 294 SER A C 1
ATOM 2451 O O . SER A 1 294 ? 23.994 -10.553 -1.777 1.00 77.31 294 SER A O 1
ATOM 2453 N N . ILE A 1 295 ? 24.798 -12.435 -0.851 1.00 82.06 295 ILE A N 1
ATOM 2454 C CA . ILE A 1 295 ? 26.146 -11.909 -0.570 1.00 82.06 295 ILE A CA 1
ATOM 2455 C C . ILE A 1 295 ? 26.861 -11.550 -1.878 1.00 82.06 295 ILE A C 1
ATOM 2457 O O . ILE A 1 295 ? 27.422 -10.464 -1.976 1.00 82.06 295 ILE A O 1
ATOM 2461 N N . MET A 1 296 ? 26.795 -12.420 -2.892 1.00 81.94 296 MET A N 1
ATOM 2462 C CA . MET A 1 296 ? 27.377 -12.138 -4.212 1.00 81.94 296 MET A CA 1
ATOM 2463 C C . MET A 1 296 ? 26.699 -10.938 -4.884 1.00 81.94 296 MET A C 1
ATOM 2465 O O . MET A 1 296 ? 27.382 -10.056 -5.393 1.00 81.94 296 MET A O 1
ATOM 2469 N N . ALA A 1 297 ? 25.367 -10.859 -4.820 1.00 80.50 297 ALA A N 1
ATOM 2470 C CA . ALA A 1 297 ? 24.609 -9.717 -5.323 1.00 80.50 297 ALA A CA 1
ATOM 2471 C C . ALA A 1 297 ? 25.005 -8.395 -4.647 1.00 80.50 297 ALA A C 1
ATOM 24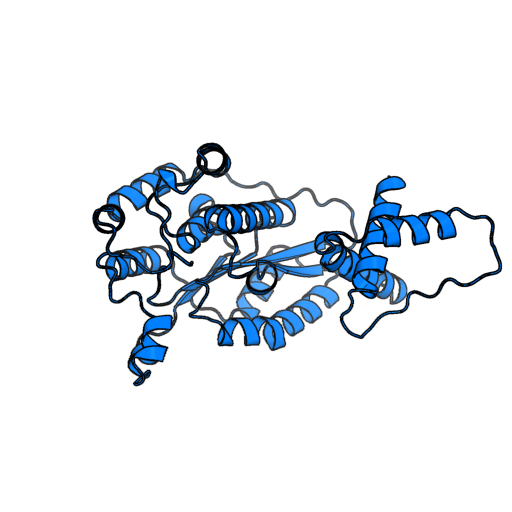73 O O . ALA A 1 297 ? 25.205 -7.390 -5.325 1.00 80.50 297 ALA A O 1
ATOM 2474 N N . LYS A 1 298 ? 25.149 -8.398 -3.316 1.00 79.62 298 LYS A N 1
ATOM 2475 C CA . LYS A 1 298 ? 25.568 -7.224 -2.540 1.00 79.62 298 LYS A CA 1
ATOM 2476 C C . LYS A 1 298 ? 26.991 -6.788 -2.885 1.00 79.62 298 LYS A C 1
ATOM 2478 O O . LYS A 1 298 ? 27.228 -5.603 -3.078 1.00 79.62 298 LYS A O 1
ATOM 2483 N N . LEU A 1 299 ? 27.911 -7.740 -3.018 1.00 82.25 299 LEU A N 1
ATOM 2484 C CA . LEU A 1 299 ? 29.301 -7.475 -3.378 1.00 82.25 299 LEU A CA 1
ATOM 2485 C C . LEU A 1 299 ? 29.422 -6.770 -4.735 1.00 82.25 299 LEU A C 1
ATOM 2487 O O . LEU A 1 299 ? 30.103 -5.755 -4.845 1.00 82.25 299 LEU A O 1
ATOM 2491 N N . VAL A 1 300 ? 28.760 -7.306 -5.762 1.00 79.56 300 VAL A N 1
ATOM 2492 C CA . VAL A 1 300 ? 28.804 -6.723 -7.108 1.00 79.56 300 VAL A CA 1
ATOM 2493 C C . VAL A 1 300 ? 28.107 -5.362 -7.128 1.00 79.56 300 VAL A C 1
ATOM 2495 O O . VAL A 1 300 ? 28.632 -4.432 -7.731 1.00 79.56 300 VAL A O 1
ATOM 2498 N N . TYR A 1 301 ? 26.990 -5.207 -6.410 1.00 76.44 301 TYR A N 1
ATOM 2499 C CA . TYR A 1 301 ? 26.337 -3.907 -6.237 1.00 76.44 301 TYR A CA 1
ATOM 2500 C C . TYR A 1 301 ? 27.295 -2.861 -5.638 1.00 76.44 301 TYR A C 1
ATOM 2502 O O . TYR A 1 301 ? 27.444 -1.779 -6.200 1.00 76.44 301 TYR A O 1
ATOM 2510 N N . ASP A 1 302 ? 27.993 -3.199 -4.549 1.00 75.00 302 ASP A N 1
ATOM 2511 C CA . ASP A 1 302 ? 28.933 -2.295 -3.872 1.00 75.00 302 ASP A CA 1
ATOM 2512 C C . ASP A 1 302 ? 30.181 -1.989 -4.730 1.00 75.00 302 ASP A C 1
ATOM 2514 O O . ASP A 1 302 ? 30.747 -0.902 -4.638 1.00 75.00 302 ASP A O 1
ATOM 2518 N N . LEU A 1 303 ? 30.620 -2.927 -5.578 1.00 75.56 303 LEU A N 1
ATOM 2519 C CA . LEU A 1 303 ? 31.706 -2.713 -6.544 1.00 75.56 303 LEU A CA 1
ATOM 2520 C C . LEU A 1 303 ? 31.291 -1.774 -7.679 1.00 75.56 303 LEU A C 1
ATOM 2522 O O . LEU A 1 303 ? 32.034 -0.855 -8.010 1.00 75.56 303 LEU A O 1
ATOM 2526 N N . LEU A 1 304 ? 30.110 -1.988 -8.262 1.00 69.75 304 LEU A N 1
ATOM 2527 C CA . LEU A 1 304 ? 29.585 -1.148 -9.339 1.00 69.75 304 LEU A CA 1
ATOM 2528 C C . LEU A 1 304 ? 29.309 0.284 -8.871 1.00 69.75 304 LEU A C 1
ATOM 2530 O O . LEU A 1 304 ? 29.461 1.215 -9.659 1.00 69.75 304 LEU A O 1
ATOM 2534 N N . ASP A 1 305 ? 28.928 0.471 -7.607 1.00 69.69 305 ASP A N 1
ATOM 2535 C CA . ASP A 1 305 ? 28.733 1.799 -7.018 1.00 69.69 305 ASP A CA 1
ATOM 2536 C C . ASP A 1 305 ? 30.060 2.558 -6.842 1.00 69.69 305 ASP A C 1
ATOM 2538 O O . ASP A 1 305 ? 30.111 3.760 -7.063 1.00 69.69 305 ASP A O 1
ATOM 2542 N N . LYS A 1 306 ? 31.163 1.853 -6.541 1.00 64.19 306 LYS A N 1
ATOM 2543 C CA . LYS A 1 306 ? 32.513 2.442 -6.418 1.00 64.19 306 LYS A CA 1
ATOM 2544 C C . LYS A 1 306 ? 33.157 2.858 -7.746 1.00 64.19 306 LYS A C 1
ATOM 2546 O O . LYS A 1 306 ? 34.151 3.578 -7.721 1.00 64.19 306 LYS A O 1
ATOM 2551 N N . ILE A 1 307 ? 32.666 2.347 -8.875 1.00 55.09 307 ILE A N 1
ATOM 2552 C CA . ILE A 1 307 ? 33.216 2.612 -10.220 1.00 55.09 307 ILE A CA 1
ATOM 2553 C C . ILE A 1 307 ? 32.552 3.847 -10.869 1.00 55.09 307 ILE A C 1
ATOM 2555 O O . ILE A 1 307 ? 33.046 4.346 -11.880 1.00 55.09 307 ILE A O 1
ATOM 2559 N N . LYS A 1 308 ? 31.450 4.348 -10.298 1.00 43.75 308 LYS A N 1
ATOM 2560 C CA . LYS A 1 308 ? 30.751 5.565 -10.742 1.00 43.75 308 LYS A CA 1
ATOM 2561 C C . LYS A 1 308 ? 31.344 6.825 -10.126 1.00 43.75 308 LYS A C 1
ATOM 2563 O O . LYS A 1 308 ? 31.289 7.859 -10.827 1.00 43.75 308 LYS A O 1
#

InterPro domains:
  IPR027417 P-loop containing nucleoside triphosphate hydrolase [G3DSA:3.40.50.300] (226-306)
  IPR027417 P-loop containing nucleoside triphosphate hydrolase [SSF52540] (113-306)
  IPR051191 DDB1-CUL4-associated factor 12 [PTHR19860] (26-302)

Radius of gyration: 22.18 Å; chains: 1; bounding box: 68×45×58 Å